Protein AF-A0AAF3FQQ0-F1 (afdb_monomer)

Mean predicted aligned error: 10.73 Å

Nearest PDB structures (foldseek):
  6tq9-assembly1_A  TM=5.734E-01  e=5.816E-03  Homo sapiens
  7p00-assembly1_R  TM=4.930E-01  e=6.969E-03  Homo sapiens
  7xtq-assembly1_R  TM=4.704E-01  e=2.962E-02  Homo sapiens
  7e32-assembly1_R  TM=4.777E-01  e=4.450E-02  Escherichia coli
  8yic-assembly1_R  TM=4.919E-01  e=6.994E-02  Tequatrovirus T4

InterPro domains:
  IPR019408 7TM GPCR, serpentine receptor class ab (Srab) [PF10292] (37-281)
  IPR051080 Nematode receptor-like serpentine class alpha [PTHR31357] (36-290)

Foldseek 3Di:
DDDDPPPDDPDPDDPDVVLVVVLVVVVVVLVVVLLVQLLVLLVLLVVLLVVLVVVVVVLVVCCVVVVPPNPPPADQPVVQVVSLLSVQLSLLLNLLSLLLLLVQLVCCLVVVDSHDPCSVVSVVVSNVRSVVLSCQLCVVVVPDDNDGDPSQDQDPVNLVSLLVSLVVSLVSLVCSLVSLVVLLVVLVVCQVVVVDPDPSSVVSSVLSNLVSVLCNVLSVLSSVLSVVLSVLSNVCSVCVVVDDPVVNVVSSVVVSCSSVSSVVSSVSSVVSVVVVVVVVVVVVVVVVVVVVPDDD

Solvent-accessible surface area (backbone atoms only — not comparable to full-atom values): 16641 Å² total; per-residue (Å²): 139,82,85,78,80,79,77,77,76,79,83,77,69,80,75,59,68,68,59,58,52,52,42,54,51,52,53,50,52,52,52,51,50,54,47,51,52,51,52,49,45,36,49,52,39,40,53,50,31,52,51,47,50,52,52,51,51,51,53,52,50,49,40,71,72,53,70,88,57,78,84,72,83,71,64,59,41,84,62,32,54,56,52,52,49,50,53,46,36,41,57,49,37,49,50,48,48,57,36,49,54,50,50,54,50,50,48,41,66,71,67,71,48,90,62,73,92,48,60,66,56,52,54,51,51,45,52,51,49,24,51,51,54,37,51,60,55,42,52,67,57,79,73,71,56,84,85,76,37,58,73,82,61,77,47,87,82,43,45,64,46,49,45,53,52,40,53,51,50,47,52,50,33,51,51,37,45,54,49,50,54,52,50,43,52,51,35,52,52,48,61,72,67,62,77,61,88,43,74,67,59,49,49,54,41,54,52,48,35,54,52,48,64,52,46,44,64,55,46,52,52,51,35,53,49,53,44,55,50,40,52,52,48,46,51,50,65,73,41,55,91,78,49,53,72,68,59,50,53,51,52,52,52,57,60,65,53,49,47,56,59,45,56,48,53,49,55,54,49,54,51,37,49,54,54,48,52,60,47,51,55,51,53,51,51,55,47,54,52,50,62,71,66,54,78,129

Radius of gyration: 24.81 Å; Cα contacts (8 Å, |Δi|>4): 181; chains: 1; bounding box: 77×42×74 Å

Sequence (296 aa):
MTNYTLLAFPNLLPPDPSLCVAAEQLNLWTLYLIQRLITFKILILFVYALNNFVTHGQLLLLRLLHGDQPCSLVLSAFYCLPLKIIWMCVSTGLSTTLFMILLERAFVILSQQPYPRGVWFLIFAEICAMVTLTCWALSTELVYDFQVLHCLEDTPTIIPMMNVLSSFLIVIDTTTLISAILLVFYCRWRVKKRVITSLHYSYSLRYSEMVLQAFLPIIIFHTCMIYVFNVLGIIQRSFISQIDYVTRKSLQGLFNVLPYYALVCPILYVWVLGKLRKRFERGKISRQVIFQLSPG

pLDDT: mean 74.15, std 15.07, range [32.19, 96.75]

Organism: NCBI:txid2138241

Secondary structure (DSSP, 8-state):
-------------PPPHHHHHHHHHHHHHHHHHHHHHHHHHHHHHHHHHHHHHHHHHHHHHHHHHSTT-TT--PPPHHHHHHHHHHHHHHHHHHHHHHHHHHHHHHHHHHH-SS--TTHHHHHHHHHHHHHHHHHHHHTTHHHH-SS---TTSPPTTTHHHHHHHHHHHHHHHHHHHHHHHHHHHHHHHHHHTT----HHHHHHHHHHHHHHHHHHHHHHHHHHHHHHHHHHHHHHHHTTTTS-HHHHHHHHHHHTSHHHHHHHHHHHHHHHHHHHHHHHHHHHHHHHHHHHSS--

Structure (mmCIF, N/CA/C/O backbone):
data_AF-A0AAF3FQQ0-F1
#
_entry.id   AF-A0AAF3FQQ0-F1
#
loop_
_atom_site.group_PDB
_atom_site.id
_atom_site.type_symbol
_atom_site.label_atom_id
_atom_site.label_alt_id
_atom_site.label_comp_id
_atom_site.label_asym_id
_atom_site.label_entity_id
_atom_site.label_seq_id
_atom_site.pdbx_PDB_ins_code
_atom_site.Cartn_x
_atom_site.Cartn_y
_atom_site.Cartn_z
_atom_site.occupancy
_atom_site.B_iso_or_equiv
_atom_site.auth_seq_id
_atom_site.auth_comp_id
_atom_site.auth_asym_id
_atom_site.auth_atom_id
_atom_site.pdbx_PDB_model_num
ATOM 1 N N . MET A 1 1 ? -41.358 27.505 25.514 1.00 35.69 1 MET A N 1
ATOM 2 C CA . MET A 1 1 ? -41.090 26.562 26.619 1.00 35.69 1 MET A CA 1
ATOM 3 C C . MET A 1 1 ? -41.640 25.209 26.207 1.00 35.69 1 MET A C 1
ATOM 5 O O . MET A 1 1 ? -42.838 24.994 26.289 1.00 35.69 1 MET A O 1
ATOM 9 N N . THR A 1 2 ? -40.797 24.352 25.637 1.00 33.72 2 THR A N 1
ATOM 10 C CA . THR A 1 2 ? -41.168 23.002 25.195 1.00 33.72 2 THR A CA 1
ATOM 11 C C . THR A 1 2 ? -40.609 22.000 26.198 1.00 33.72 2 THR A C 1
ATOM 13 O O . THR A 1 2 ? -39.397 21.892 26.375 1.00 33.72 2 THR A O 1
ATOM 16 N N . ASN A 1 3 ? -41.518 21.318 26.894 1.00 32.75 3 ASN A N 1
ATOM 17 C CA . ASN A 1 3 ? -41.217 20.264 27.853 1.00 32.75 3 ASN A CA 1
ATOM 18 C C . ASN A 1 3 ? -40.641 19.053 27.112 1.00 32.75 3 ASN A C 1
ATOM 20 O O . ASN A 1 3 ? -41.346 18.399 26.348 1.00 32.75 3 ASN A O 1
ATOM 24 N N . TYR A 1 4 ? -39.367 18.744 27.349 1.00 33.75 4 TYR A N 1
ATOM 25 C CA . TYR A 1 4 ? -38.795 17.457 26.973 1.00 33.75 4 TYR A CA 1
ATOM 26 C C . TYR A 1 4 ? -39.156 16.447 28.059 1.00 33.75 4 TYR A C 1
ATOM 28 O O . TYR A 1 4 ? -38.556 16.417 29.131 1.00 33.75 4 TYR A O 1
ATOM 36 N N . THR A 1 5 ? -40.161 15.627 27.774 1.00 37.50 5 THR A N 1
ATOM 37 C CA . THR A 1 5 ? -40.435 14.383 28.489 1.00 37.50 5 THR A CA 1
ATOM 38 C C . THR A 1 5 ? -39.196 13.490 28.435 1.00 37.50 5 THR A C 1
ATOM 40 O O . THR A 1 5 ? -38.863 12.921 27.395 1.00 37.50 5 THR A O 1
ATOM 43 N N . LEU A 1 6 ? -38.508 13.394 29.574 1.00 35.44 6 LEU A N 1
ATOM 44 C CA . LEU A 1 6 ? -37.553 12.342 29.906 1.00 35.44 6 LEU A CA 1
ATOM 45 C C . LEU A 1 6 ? -38.279 10.995 29.809 1.00 35.44 6 LEU A C 1
ATOM 47 O O . LEU A 1 6 ? -38.955 10.569 30.741 1.00 35.44 6 LEU A O 1
ATOM 51 N N . LEU A 1 7 ? -38.161 10.337 28.656 1.00 37.94 7 LEU A N 1
ATOM 52 C CA . LEU A 1 7 ? -38.462 8.917 28.527 1.00 37.94 7 LEU A CA 1
ATOM 53 C C . LEU A 1 7 ? -37.476 8.161 29.421 1.00 37.94 7 LEU A C 1
ATOM 55 O O . LEU A 1 7 ? -36.292 8.036 29.104 1.00 37.94 7 LEU A O 1
ATOM 59 N N . ALA A 1 8 ? -37.978 7.712 30.568 1.00 38.47 8 ALA A N 1
ATOM 60 C CA . ALA A 1 8 ? -37.308 6.764 31.436 1.00 38.47 8 ALA A CA 1
ATOM 61 C C . ALA A 1 8 ? -37.024 5.490 30.628 1.00 38.47 8 ALA A C 1
ATOM 63 O O . ALA A 1 8 ? -37.943 4.794 30.197 1.00 38.47 8 ALA A O 1
ATOM 64 N N . PHE A 1 9 ? -35.744 5.217 30.378 1.00 37.66 9 PHE A N 1
ATOM 65 C CA . PHE A 1 9 ? -35.318 3.955 29.788 1.00 37.66 9 PHE A CA 1
ATOM 66 C C . PHE A 1 9 ? -35.596 2.827 30.793 1.00 37.66 9 PHE A C 1
ATOM 68 O O . PHE A 1 9 ? -35.130 2.916 31.932 1.00 37.66 9 PHE A O 1
ATOM 75 N N . PRO A 1 10 ? -36.330 1.771 30.409 1.00 38.19 10 PRO A N 1
ATOM 76 C CA . PRO A 1 10 ? -36.547 0.631 31.281 1.00 38.19 10 PRO A CA 1
ATOM 77 C C . PRO A 1 10 ? -35.231 -0.142 31.414 1.00 38.19 10 PRO A C 1
ATOM 79 O O . PRO A 1 10 ? -34.646 -0.543 30.412 1.00 38.19 10 PRO A O 1
ATOM 82 N N . ASN A 1 11 ? -34.769 -0.314 32.654 1.00 37.47 11 ASN A N 1
ATOM 83 C CA . ASN A 1 11 ? -33.885 -1.386 33.124 1.00 37.47 11 ASN A CA 1
ATOM 84 C C . ASN A 1 11 ? -32.887 -1.946 32.091 1.00 37.47 11 ASN A C 1
ATOM 86 O O . ASN A 1 11 ? -32.952 -3.114 31.710 1.00 37.47 11 ASN A O 1
ATOM 90 N N . LEU A 1 12 ? -31.911 -1.133 31.680 1.00 42.53 12 LEU A N 1
ATOM 91 C CA . LEU A 1 12 ? -30.653 -1.668 31.165 1.00 42.53 12 LEU A CA 1
ATOM 92 C C . LEU A 1 12 ? -29.871 -2.178 32.375 1.00 42.53 12 LEU A C 1
ATOM 94 O O . LEU A 1 12 ? -29.278 -1.386 33.108 1.00 42.53 12 LEU A O 1
ATOM 98 N N . LEU A 1 13 ? -29.915 -3.497 32.597 1.00 44.75 13 LEU A N 1
ATOM 99 C CA . LEU A 1 13 ? -28.971 -4.185 33.478 1.00 44.75 13 LEU A CA 1
ATOM 100 C C . LEU A 1 13 ? -27.560 -3.630 33.222 1.00 44.75 13 LEU A C 1
ATOM 102 O O . LEU A 1 13 ? -27.198 -3.433 32.053 1.00 44.75 13 LEU A O 1
ATOM 106 N N . PRO A 1 14 ? -26.769 -3.351 34.275 1.00 47.34 14 PRO A N 1
ATOM 107 C CA . PRO A 1 14 ? -25.397 -2.914 34.089 1.00 47.34 14 PRO A CA 1
ATOM 108 C C . PRO A 1 14 ? -24.696 -3.946 33.195 1.00 47.34 14 PRO A C 1
ATOM 110 O O . PRO A 1 14 ? -24.802 -5.144 33.461 1.00 47.34 14 PRO A O 1
ATOM 113 N N . PRO A 1 15 ? -24.056 -3.515 32.093 1.00 53.62 15 PRO A N 1
ATOM 114 C CA . PRO A 1 15 ? -23.413 -4.440 31.177 1.00 53.62 15 PRO A CA 1
ATOM 115 C C . PRO A 1 15 ? -22.385 -5.256 31.952 1.00 53.62 15 PRO A C 1
ATOM 117 O O . PRO A 1 15 ? -21.563 -4.686 32.673 1.00 53.62 15 PRO A O 1
ATOM 120 N N . ASP A 1 16 ? -22.456 -6.577 31.793 1.00 50.81 16 ASP A N 1
ATOM 121 C CA . ASP A 1 16 ? -21.573 -7.517 32.467 1.00 50.81 16 ASP A CA 1
ATOM 122 C C . ASP A 1 16 ? -20.110 -7.077 32.264 1.00 50.81 16 ASP A C 1
ATOM 124 O O . ASP A 1 16 ? -19.646 -6.969 31.117 1.00 50.81 16 ASP A O 1
ATOM 128 N N . PRO A 1 17 ? -19.359 -6.777 33.338 1.00 59.66 17 PRO A N 1
ATOM 129 C CA . PRO A 1 17 ? -18.000 -6.253 33.222 1.00 59.66 17 PRO A CA 1
ATOM 130 C C . PRO A 1 17 ? -17.069 -7.237 32.495 1.00 59.66 17 PRO A C 1
ATOM 132 O O . PRO A 1 17 ? -16.123 -6.817 31.826 1.00 59.66 17 PRO A O 1
ATOM 135 N N . SER A 1 18 ? -17.384 -8.534 32.544 1.00 60.00 18 SER A N 1
ATOM 136 C CA . SER A 1 18 ? -16.699 -9.608 31.820 1.00 60.00 18 SER A CA 1
ATOM 137 C C . SER A 1 18 ? -16.770 -9.451 30.293 1.00 60.00 18 SER A C 1
ATOM 139 O O . SER A 1 18 ? -15.754 -9.628 29.617 1.00 60.00 18 SER A O 1
ATOM 141 N N . LEU A 1 19 ? -17.918 -9.042 29.737 1.00 58.75 19 LEU A N 1
ATOM 142 C CA . LEU A 1 19 ? -18.081 -8.816 28.294 1.00 58.75 19 LEU A CA 1
ATOM 143 C C . LEU A 1 19 ? -17.261 -7.616 27.810 1.00 58.75 19 LEU A C 1
ATOM 145 O O . LEU A 1 19 ? -16.700 -7.640 26.714 1.00 58.75 19 LEU A O 1
ATOM 149 N N . CYS A 1 20 ? -17.167 -6.573 28.636 1.00 58.19 20 CYS A N 1
ATOM 150 C CA . CYS A 1 20 ? -16.408 -5.367 28.315 1.00 58.19 20 CYS A CA 1
ATOM 151 C C . CYS A 1 20 ? -14.895 -5.656 28.268 1.00 58.19 20 CYS A C 1
ATOM 153 O O . CYS A 1 20 ? -14.200 -5.195 27.362 1.00 58.19 20 CYS A O 1
ATOM 155 N N . VAL A 1 21 ? -14.401 -6.484 29.196 1.00 64.88 21 VAL A N 1
ATOM 156 C CA . VAL A 1 21 ? -13.000 -6.937 29.235 1.00 64.88 21 VAL A CA 1
ATOM 157 C C . VAL A 1 21 ? -12.674 -7.867 28.062 1.00 64.88 21 VAL A C 1
ATOM 159 O O . VAL A 1 21 ? -11.617 -7.718 27.446 1.00 64.88 21 VAL A O 1
ATOM 162 N N . ALA A 1 22 ? -13.577 -8.788 27.709 1.00 62.34 22 ALA A N 1
ATOM 163 C CA . ALA A 1 22 ? -13.391 -9.692 26.573 1.00 62.34 22 ALA A CA 1
ATOM 164 C C . ALA A 1 22 ? -13.343 -8.937 25.232 1.00 62.34 22 ALA A C 1
ATOM 166 O O . ALA A 1 22 ? -12.466 -9.199 24.405 1.00 62.34 22 ALA A O 1
ATOM 167 N N . ALA A 1 23 ? -14.232 -7.955 25.041 1.00 61.88 23 ALA A N 1
ATOM 168 C CA . ALA A 1 23 ? -14.191 -7.071 23.880 1.00 61.88 23 ALA A CA 1
ATOM 169 C C . ALA A 1 23 ? -12.867 -6.293 23.841 1.00 61.88 23 ALA A C 1
ATOM 171 O O . ALA A 1 23 ? -12.157 -6.328 22.845 1.00 61.88 23 ALA A O 1
ATOM 172 N N . GLU A 1 24 ? -12.455 -5.671 24.949 1.00 65.44 24 GLU A N 1
ATOM 173 C CA . GLU A 1 24 ? -11.198 -4.917 25.013 1.00 65.44 24 GLU A CA 1
ATOM 174 C C . GLU A 1 24 ? -9.954 -5.771 24.704 1.00 65.44 24 GLU A C 1
ATOM 176 O O . GLU A 1 24 ? -9.050 -5.307 24.002 1.00 65.44 24 GLU A O 1
ATOM 181 N N . GLN A 1 25 ? -9.917 -7.028 25.158 1.00 67.69 25 GLN A N 1
ATOM 182 C CA . GLN A 1 25 ? -8.851 -7.963 24.797 1.00 67.69 25 GLN A CA 1
ATOM 183 C C . GLN A 1 25 ? -8.839 -8.269 23.296 1.00 67.69 25 GLN A C 1
ATOM 185 O O . GLN A 1 25 ? -7.774 -8.218 22.678 1.00 67.69 25 GLN A O 1
ATOM 190 N N . LEU A 1 26 ? -9.996 -8.535 22.684 1.00 66.31 26 LEU A N 1
ATOM 191 C CA . LEU A 1 26 ? -10.094 -8.833 21.252 1.00 66.31 26 LEU A CA 1
ATOM 192 C C . LEU A 1 26 ? -9.649 -7.644 20.374 1.00 66.31 26 LEU A C 1
ATOM 194 O O . LEU A 1 26 ? -8.971 -7.844 19.360 1.00 66.31 26 LEU A O 1
ATOM 198 N N . ASN A 1 27 ? -9.946 -6.407 20.797 1.00 66.50 27 ASN A N 1
ATOM 199 C CA . ASN A 1 27 ? -9.466 -5.178 20.147 1.00 66.50 27 ASN A CA 1
ATOM 200 C C . ASN A 1 27 ? -7.943 -5.134 20.123 1.00 66.50 27 ASN A C 1
ATOM 202 O O . ASN A 1 27 ? -7.330 -4.788 19.111 1.00 66.50 27 ASN A O 1
ATOM 206 N N . LEU A 1 28 ? -7.334 -5.476 21.261 1.00 70.44 28 LEU A N 1
ATOM 207 C CA . LEU A 1 28 ? -5.889 -5.473 21.416 1.00 70.44 28 LEU A CA 1
ATOM 208 C C . LEU A 1 28 ? -5.241 -6.513 20.504 1.00 70.44 28 LEU A C 1
ATOM 210 O O . LEU A 1 28 ? -4.262 -6.194 19.837 1.00 70.44 28 LEU A O 1
ATOM 214 N N . TRP A 1 29 ? -5.804 -7.722 20.441 1.00 73.56 29 TRP A N 1
ATOM 215 C CA . TRP A 1 29 ? -5.313 -8.795 19.575 1.00 73.56 29 TRP A CA 1
ATOM 216 C C . TRP A 1 29 ? -5.400 -8.436 18.094 1.00 73.56 29 TRP A C 1
ATOM 218 O O . TRP A 1 29 ? -4.434 -8.634 17.359 1.00 73.56 29 TRP A O 1
ATOM 228 N N . THR A 1 30 ? -6.521 -7.857 17.664 1.00 71.94 30 THR A N 1
ATOM 229 C CA . THR A 1 30 ? -6.714 -7.437 16.270 1.00 71.94 30 THR A CA 1
ATOM 230 C C . THR A 1 30 ? -5.722 -6.343 15.888 1.00 71.94 30 THR A C 1
ATOM 232 O O . THR A 1 30 ? -5.015 -6.462 14.888 1.00 71.94 30 THR A O 1
ATOM 235 N N . LEU A 1 31 ? -5.592 -5.311 16.728 1.00 71.62 31 LEU A N 1
ATOM 236 C CA . LEU A 1 31 ? -4.622 -4.239 16.515 1.00 71.62 31 LEU A CA 1
ATOM 237 C C . LEU A 1 31 ? -3.186 -4.776 16.509 1.00 71.62 31 LEU A C 1
ATOM 239 O O . LEU A 1 31 ? -2.384 -4.362 15.679 1.00 71.62 31 LEU A O 1
ATOM 243 N N . TYR A 1 32 ? -2.872 -5.714 17.403 1.00 77.62 32 TYR A N 1
ATOM 244 C CA . TYR A 1 32 ? -1.561 -6.348 17.486 1.00 77.62 32 TYR A CA 1
ATOM 245 C C . TYR A 1 32 ? -1.221 -7.145 16.225 1.00 77.62 32 TYR A C 1
ATOM 247 O O . TYR A 1 32 ? -0.097 -7.074 15.726 1.00 77.62 32 TYR A O 1
ATOM 255 N N . LEU A 1 33 ? -2.189 -7.884 15.687 1.00 78.62 33 LEU A N 1
ATOM 256 C CA . LEU A 1 33 ? -2.001 -8.668 14.476 1.00 78.62 33 LEU A CA 1
ATOM 257 C C . LEU A 1 33 ? -1.826 -7.767 13.248 1.00 78.62 33 LEU A C 1
ATOM 259 O O . LEU A 1 33 ? -0.863 -7.934 12.503 1.00 78.62 33 LEU A O 1
ATOM 263 N N . ILE A 1 34 ? -2.690 -6.761 13.091 1.00 75.62 34 ILE A N 1
ATOM 264 C CA . ILE A 1 34 ? -2.573 -5.732 12.046 1.00 75.62 34 ILE A CA 1
ATOM 265 C C . ILE A 1 34 ? -1.219 -5.022 12.148 1.00 75.62 34 ILE A C 1
ATOM 267 O O . ILE A 1 34 ? -0.533 -4.822 11.147 1.00 75.62 34 ILE A O 1
ATOM 271 N N . GLN A 1 35 ? -0.791 -4.695 13.368 1.00 75.56 35 GLN A N 1
ATOM 272 C CA . GLN A 1 35 ? 0.517 -4.112 13.632 1.00 75.56 35 GLN A CA 1
ATOM 273 C C . GLN A 1 35 ? 1.650 -5.028 13.183 1.00 75.56 35 GLN A C 1
ATOM 275 O O . GLN A 1 35 ? 2.589 -4.552 12.546 1.00 75.56 35 GLN A O 1
ATOM 280 N N . ARG A 1 36 ? 1.595 -6.323 13.503 1.00 81.25 36 ARG A N 1
ATOM 281 C CA . ARG A 1 36 ? 2.607 -7.285 13.054 1.00 81.25 36 ARG A CA 1
ATOM 282 C C . ARG A 1 36 ? 2.634 -7.395 11.533 1.00 81.25 36 ARG A C 1
ATOM 284 O O . ARG A 1 36 ? 3.723 -7.377 10.973 1.00 81.25 36 ARG A O 1
ATOM 291 N N . LEU A 1 37 ? 1.474 -7.443 10.878 1.00 78.88 37 LEU A N 1
ATOM 292 C CA . LEU A 1 37 ? 1.370 -7.506 9.418 1.00 78.88 37 LEU A CA 1
ATOM 293 C C . LEU A 1 37 ? 1.978 -6.272 8.749 1.00 78.88 37 LEU A C 1
ATOM 295 O O . LEU A 1 37 ? 2.818 -6.412 7.862 1.00 78.88 37 LEU A O 1
ATOM 299 N N . ILE A 1 38 ? 1.626 -5.068 9.206 1.00 74.44 38 ILE A N 1
ATOM 300 C CA . ILE A 1 38 ? 2.207 -3.839 8.657 1.00 74.44 38 ILE A CA 1
ATOM 301 C C . ILE A 1 38 ? 3.709 -3.785 8.934 1.00 74.44 38 ILE A C 1
ATOM 303 O O . ILE A 1 38 ? 4.484 -3.500 8.027 1.00 74.44 38 ILE A O 1
ATOM 307 N N . THR A 1 39 ? 4.136 -4.107 10.156 1.00 76.38 39 THR A N 1
ATOM 308 C CA . THR A 1 39 ? 5.560 -4.115 10.525 1.00 76.38 39 THR A CA 1
ATOM 309 C C . THR A 1 39 ? 6.350 -5.090 9.651 1.00 76.38 39 THR A C 1
ATOM 311 O O . THR A 1 39 ? 7.433 -4.751 9.184 1.00 76.38 39 THR A O 1
ATOM 314 N N . PHE A 1 40 ? 5.797 -6.275 9.385 1.00 82.06 40 PHE A N 1
ATOM 315 C CA . PHE A 1 40 ? 6.398 -7.282 8.517 1.00 82.06 40 PHE A CA 1
ATOM 316 C C . PHE A 1 40 ? 6.518 -6.795 7.069 1.00 82.06 40 PHE A C 1
ATOM 318 O O . PHE A 1 40 ? 7.601 -6.857 6.495 1.00 82.06 40 PHE A O 1
ATOM 325 N N . LYS A 1 41 ? 5.448 -6.230 6.496 1.00 80.31 41 LYS A N 1
ATOM 326 C CA . LYS A 1 41 ? 5.472 -5.657 5.138 1.00 80.31 41 LYS A CA 1
ATOM 327 C C . LYS A 1 41 ? 6.493 -4.541 5.009 1.00 80.31 41 LYS A C 1
ATOM 329 O O . LYS A 1 41 ? 7.259 -4.497 4.055 1.00 80.31 41 LYS A O 1
ATOM 334 N N . ILE A 1 42 ? 6.532 -3.667 6.002 1.00 74.19 42 ILE A N 1
ATOM 335 C CA . ILE A 1 42 ? 7.486 -2.574 6.061 1.00 74.19 42 ILE A CA 1
ATOM 336 C C . ILE A 1 42 ? 8.928 -3.090 6.197 1.00 74.19 42 ILE A C 1
ATOM 338 O O . ILE A 1 42 ? 9.827 -2.540 5.569 1.00 74.19 42 ILE A O 1
ATOM 342 N N . LEU A 1 43 ? 9.167 -4.147 6.977 1.00 81.19 43 LEU A N 1
ATOM 343 C CA . LEU A 1 43 ? 10.485 -4.775 7.070 1.00 81.19 43 LEU A CA 1
ATOM 344 C C . LEU A 1 43 ? 10.921 -5.343 5.714 1.00 81.19 43 LEU A C 1
ATOM 346 O O . LEU A 1 43 ? 12.057 -5.126 5.304 1.00 81.19 43 LEU A O 1
ATOM 350 N N . ILE A 1 44 ? 10.019 -6.016 4.992 1.00 82.44 44 ILE A N 1
ATOM 351 C CA . ILE A 1 44 ? 10.302 -6.497 3.633 1.00 82.44 44 ILE A CA 1
ATOM 352 C C . ILE A 1 44 ? 10.634 -5.317 2.715 1.00 82.44 44 ILE A C 1
ATOM 354 O O . ILE A 1 44 ? 11.601 -5.380 1.963 1.00 82.44 44 ILE A O 1
ATOM 358 N N . LEU A 1 45 ? 9.876 -4.224 2.811 1.00 76.69 45 LEU A N 1
ATOM 359 C CA . LEU A 1 45 ? 10.104 -3.004 2.040 1.00 76.69 45 LEU A CA 1
ATOM 360 C C . LEU A 1 45 ? 11.472 -2.378 2.333 1.00 76.69 45 LEU A C 1
ATOM 362 O O . LEU A 1 45 ? 12.164 -1.943 1.418 1.00 76.69 45 LEU A O 1
ATOM 366 N N . PHE A 1 46 ? 11.872 -2.369 3.606 1.00 78.69 46 PHE A N 1
ATOM 367 C CA . PHE A 1 46 ? 13.180 -1.905 4.055 1.00 78.69 46 PHE A CA 1
ATOM 368 C C . PHE A 1 46 ? 14.303 -2.764 3.469 1.00 78.69 46 PHE A C 1
ATOM 370 O O . PHE A 1 46 ? 15.249 -2.230 2.894 1.00 78.69 46 PHE A O 1
ATOM 377 N N . VAL A 1 47 ? 14.179 -4.093 3.562 1.00 82.81 47 VAL A N 1
ATOM 378 C CA . VAL A 1 47 ? 15.151 -5.035 2.987 1.00 82.81 47 VAL A CA 1
ATOM 379 C C . VAL A 1 47 ? 15.228 -4.869 1.471 1.00 82.81 47 VAL A C 1
ATOM 381 O O . VAL A 1 47 ? 16.323 -4.825 0.917 1.00 82.81 47 VAL A O 1
ATOM 384 N N . TYR A 1 48 ? 14.0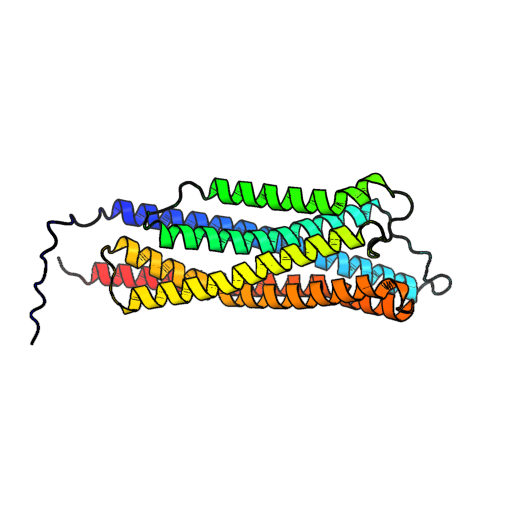86 -4.707 0.802 1.00 81.69 48 TYR A N 1
ATOM 385 C CA . TYR A 1 48 ? 14.019 -4.426 -0.629 1.00 81.69 48 TYR A CA 1
ATOM 386 C C . TYR A 1 48 ? 14.733 -3.116 -0.987 1.00 81.69 48 TYR A C 1
ATOM 388 O O . TYR A 1 48 ? 15.553 -3.095 -1.903 1.00 81.69 48 TYR A O 1
ATOM 396 N N . ALA A 1 49 ? 14.455 -2.027 -0.268 1.00 78.00 49 ALA A N 1
ATOM 397 C CA . ALA A 1 49 ? 15.074 -0.728 -0.512 1.00 78.00 49 ALA A CA 1
ATOM 398 C C . ALA A 1 49 ? 16.594 -0.777 -0.299 1.00 78.00 49 ALA A C 1
ATOM 400 O O . ALA A 1 49 ? 17.346 -0.251 -1.117 1.00 78.00 49 ALA A O 1
ATOM 401 N N . LEU A 1 50 ? 17.050 -1.465 0.752 1.00 79.81 50 LEU A N 1
ATOM 402 C CA . LEU A 1 50 ? 18.471 -1.663 1.032 1.00 79.81 50 LEU A CA 1
ATOM 403 C C . LEU A 1 50 ? 19.145 -2.516 -0.047 1.00 79.81 50 LEU A C 1
ATOM 405 O O . LEU A 1 50 ? 20.223 -2.159 -0.517 1.00 79.81 50 LEU A O 1
ATOM 409 N N . ASN A 1 51 ? 18.498 -3.595 -0.493 1.00 80.31 51 ASN A N 1
ATOM 410 C CA . ASN A 1 51 ? 19.028 -4.438 -1.563 1.00 80.31 51 ASN A CA 1
ATOM 411 C C . ASN A 1 51 ? 19.134 -3.668 -2.888 1.00 80.31 51 ASN A C 1
ATOM 413 O O . ASN A 1 51 ? 20.143 -3.771 -3.583 1.00 80.31 51 ASN A O 1
ATOM 417 N N . ASN A 1 52 ? 18.143 -2.828 -3.209 1.00 75.12 52 ASN A N 1
ATOM 418 C CA . ASN A 1 52 ? 18.227 -1.939 -4.367 1.00 75.12 52 ASN A CA 1
ATOM 419 C C . ASN A 1 52 ? 19.363 -0.933 -4.224 1.00 75.12 52 ASN A C 1
ATOM 421 O O . ASN A 1 52 ? 20.145 -0.789 -5.156 1.00 75.12 52 ASN A O 1
ATOM 425 N N . PHE A 1 53 ? 19.503 -0.278 -3.070 1.00 76.38 53 PHE A N 1
ATOM 426 C CA . PHE A 1 53 ? 20.598 0.663 -2.835 1.00 76.38 53 PHE A CA 1
ATOM 427 C C . PHE A 1 53 ? 21.963 0.009 -3.060 1.00 76.38 53 PHE A C 1
ATOM 429 O O . PHE A 1 53 ? 22.789 0.551 -3.791 1.00 76.38 53 PHE A O 1
ATOM 436 N N . VAL A 1 54 ? 22.184 -1.176 -2.484 1.00 79.94 54 VAL A N 1
ATOM 437 C CA . VAL A 1 54 ? 23.439 -1.923 -2.640 1.00 79.94 54 VAL A CA 1
ATOM 438 C C . VAL A 1 54 ? 23.659 -2.315 -4.098 1.00 79.94 54 VAL A C 1
ATOM 440 O O . VAL A 1 54 ? 24.720 -2.029 -4.647 1.00 79.94 54 VAL A O 1
ATOM 443 N N . THR A 1 55 ? 22.652 -2.900 -4.746 1.00 75.44 55 THR A N 1
ATOM 444 C CA . THR A 1 55 ? 22.746 -3.361 -6.140 1.00 75.44 55 THR A CA 1
ATOM 445 C C . THR A 1 55 ? 23.026 -2.196 -7.094 1.00 75.44 55 THR A C 1
ATOM 447 O O . THR A 1 55 ? 23.900 -2.283 -7.956 1.00 75.44 55 THR A O 1
ATOM 450 N N . HIS A 1 56 ? 22.340 -1.065 -6.915 1.00 70.81 56 HIS A N 1
ATOM 451 C CA . HIS A 1 56 ? 22.563 0.144 -7.704 1.00 70.81 56 HIS A CA 1
ATOM 452 C C . HIS A 1 56 ? 23.912 0.797 -7.413 1.00 70.81 56 HIS A C 1
ATOM 454 O O . HIS A 1 56 ? 24.584 1.236 -8.345 1.00 70.81 56 HIS A O 1
ATOM 460 N N . GLY A 1 57 ? 24.322 0.846 -6.145 1.00 73.88 57 GLY A N 1
ATOM 461 C CA . GLY A 1 57 ? 25.628 1.356 -5.742 1.00 73.88 57 GLY A CA 1
ATOM 462 C C . GLY A 1 57 ? 26.763 0.541 -6.358 1.00 73.88 57 GLY A C 1
ATOM 463 O O . GLY A 1 57 ? 27.699 1.116 -6.906 1.00 73.88 57 GLY A O 1
ATOM 464 N N . GLN A 1 58 ? 26.643 -0.789 -6.356 1.00 76.62 58 GLN A N 1
ATOM 465 C CA . GLN A 1 58 ? 27.594 -1.699 -6.997 1.00 76.62 58 GLN A CA 1
ATOM 466 C C . GLN A 1 58 ? 27.637 -1.508 -8.516 1.00 76.62 58 GLN A C 1
ATOM 468 O O . GLN A 1 58 ? 28.719 -1.398 -9.081 1.00 76.62 58 GLN A O 1
ATOM 473 N N . LEU A 1 59 ? 26.481 -1.403 -9.176 1.00 72.44 59 LEU A N 1
ATOM 474 C CA . LEU A 1 59 ? 26.388 -1.112 -10.612 1.00 72.44 59 LEU A CA 1
ATOM 475 C C . LEU A 1 59 ? 27.036 0.227 -10.983 1.00 72.44 59 LEU A C 1
ATOM 477 O O . LEU A 1 59 ? 27.751 0.313 -11.980 1.00 72.44 59 LEU A O 1
ATOM 481 N N . LEU A 1 60 ? 26.783 1.274 -10.195 1.00 73.56 60 LEU A N 1
ATOM 482 C CA . LEU A 1 60 ? 27.370 2.594 -10.410 1.00 73.56 60 LEU A CA 1
ATOM 483 C C . LEU A 1 60 ? 28.887 2.556 -10.202 1.00 73.56 60 LEU A C 1
ATOM 485 O O . LEU A 1 60 ? 29.626 3.089 -11.024 1.00 73.56 60 LEU A O 1
ATOM 489 N N . LEU A 1 61 ? 29.351 1.887 -9.144 1.00 74.62 61 LEU A N 1
ATOM 490 C CA . LEU A 1 61 ? 30.772 1.719 -8.854 1.00 74.62 61 LEU A CA 1
ATOM 491 C C . LEU A 1 61 ? 31.484 0.937 -9.966 1.00 74.62 61 LEU A C 1
ATOM 493 O O . LEU A 1 61 ? 32.534 1.362 -10.435 1.00 74.62 61 LEU A O 1
ATOM 497 N N . LEU A 1 62 ? 30.889 -0.159 -10.443 1.00 73.25 62 LEU A N 1
ATOM 498 C CA . LEU A 1 62 ? 31.408 -0.939 -11.567 1.00 73.25 62 LEU A CA 1
ATOM 499 C C . LEU A 1 62 ? 31.512 -0.100 -12.844 1.00 73.25 62 LEU A C 1
ATOM 501 O O . LEU A 1 62 ? 32.531 -0.170 -13.527 1.00 73.25 62 LEU A O 1
ATOM 505 N N . ARG A 1 63 ? 30.509 0.741 -13.134 1.00 70.38 63 ARG A N 1
ATOM 506 C CA . ARG A 1 63 ? 30.549 1.681 -14.267 1.00 70.38 63 ARG A CA 1
ATOM 507 C C . ARG A 1 63 ? 31.655 2.724 -14.138 1.00 70.38 63 ARG A C 1
ATOM 509 O O . ARG A 1 63 ? 32.274 3.057 -15.140 1.00 70.38 63 ARG A O 1
ATOM 516 N N . LEU A 1 64 ? 31.890 3.240 -12.932 1.00 74.31 64 LEU A N 1
ATOM 517 C CA . LEU A 1 64 ? 32.959 4.207 -12.674 1.00 74.31 64 LEU A CA 1
ATOM 518 C C . LEU A 1 64 ? 34.353 3.570 -12.789 1.00 74.31 64 LEU A C 1
ATOM 520 O O . LEU A 1 64 ? 35.294 4.252 -13.177 1.00 74.31 64 LEU A O 1
ATOM 524 N N . LEU A 1 65 ? 34.483 2.278 -12.468 1.00 79.06 65 LEU A N 1
ATOM 525 C CA . LEU A 1 65 ? 35.757 1.552 -12.490 1.00 79.06 65 LEU A CA 1
ATOM 526 C C . LEU A 1 65 ? 36.110 0.940 -13.859 1.00 79.06 65 LEU A C 1
ATOM 528 O O . LEU A 1 65 ? 37.288 0.856 -14.180 1.00 79.06 65 LEU A O 1
ATOM 532 N N . HIS A 1 66 ? 35.128 0.506 -14.659 1.00 71.75 66 HIS A N 1
ATOM 533 C CA . HIS A 1 66 ? 35.332 -0.207 -15.937 1.00 71.75 66 HIS A CA 1
ATOM 534 C C . HIS A 1 66 ? 34.814 0.598 -17.144 1.00 71.75 66 HIS A C 1
ATOM 536 O O . HIS A 1 66 ? 34.077 0.070 -17.974 1.00 71.75 66 HIS A O 1
ATOM 542 N N . GLY A 1 67 ? 35.167 1.886 -17.220 1.00 55.28 67 GLY A N 1
ATOM 543 C CA . GLY A 1 67 ? 34.574 2.925 -18.083 1.00 55.28 67 GLY A CA 1
ATOM 544 C C . GLY A 1 67 ? 34.445 2.680 -19.599 1.00 55.28 67 GLY A C 1
ATOM 545 O O . GLY A 1 67 ? 33.907 3.546 -20.284 1.00 55.28 67 GLY A O 1
ATOM 546 N N . ASP A 1 68 ? 34.851 1.528 -20.132 1.00 55.16 68 ASP A N 1
ATOM 547 C CA . ASP A 1 68 ? 34.890 1.269 -21.573 1.00 55.16 68 ASP A CA 1
ATOM 548 C C . ASP A 1 68 ? 33.561 0.760 -22.161 1.00 55.16 68 ASP A C 1
ATOM 550 O O . ASP A 1 68 ? 33.316 0.944 -23.352 1.00 55.16 68 ASP A O 1
ATOM 554 N N . GLN A 1 69 ? 32.654 0.172 -21.361 1.00 51.91 69 GLN A N 1
ATOM 555 C CA . GLN A 1 69 ? 31.314 -0.238 -21.831 1.00 51.91 69 GLN A CA 1
ATOM 556 C C . GLN A 1 69 ? 30.215 -0.072 -20.759 1.00 51.91 69 GLN A C 1
ATOM 558 O O . GLN A 1 69 ? 29.780 -1.041 -20.135 1.00 51.91 69 GLN A O 1
ATOM 563 N N . PRO A 1 70 ? 29.669 1.142 -20.563 1.00 51.34 70 PRO A N 1
ATOM 564 C CA . PRO A 1 70 ? 28.653 1.408 -19.535 1.00 51.34 70 PRO A CA 1
ATOM 565 C C . PRO A 1 70 ? 27.293 0.716 -19.776 1.00 51.34 70 PRO A C 1
ATOM 567 O O . PRO A 1 70 ? 26.441 0.710 -18.878 1.00 51.34 70 PRO A O 1
ATOM 570 N N . CYS A 1 71 ? 27.077 0.141 -20.967 1.00 53.97 71 CYS A N 1
ATOM 571 C CA . CYS A 1 71 ? 25.786 -0.387 -21.420 1.00 53.97 71 CYS A CA 1
ATOM 572 C C . CYS A 1 71 ? 25.643 -1.922 -21.382 1.00 53.97 71 CYS A C 1
ATOM 574 O O . CYS A 1 71 ? 24.538 -2.403 -21.608 1.00 53.97 71 CYS A O 1
ATOM 576 N N . SER A 1 72 ? 26.695 -2.696 -21.085 1.00 53.44 72 SER A N 1
ATOM 577 C CA . SER A 1 72 ? 26.654 -4.173 -21.154 1.00 53.44 72 SER A CA 1
ATOM 578 C C . SER A 1 72 ? 26.458 -4.883 -19.808 1.00 53.44 72 SER A C 1
ATOM 580 O O . SER A 1 72 ? 26.299 -6.102 -19.775 1.00 53.44 72 SER A O 1
ATOM 582 N N . LEU A 1 73 ? 26.414 -4.148 -18.690 1.00 56.41 73 LEU A N 1
ATOM 583 C CA . LEU A 1 73 ? 26.105 -4.711 -17.370 1.00 56.41 73 LEU A CA 1
ATOM 584 C C . LEU A 1 73 ? 24.605 -5.022 -17.258 1.00 56.41 73 LEU A C 1
ATOM 586 O O . LEU A 1 73 ? 23.808 -4.226 -16.758 1.00 56.41 73 LEU A O 1
ATOM 590 N N . VAL A 1 74 ? 24.235 -6.195 -17.765 1.00 61.16 74 VAL A N 1
ATOM 591 C CA . VAL A 1 74 ? 22.901 -6.785 -17.643 1.00 61.16 74 VAL A CA 1
ATOM 592 C C . VAL A 1 74 ? 22.855 -7.572 -16.335 1.00 61.16 74 VAL A C 1
ATOM 594 O O . VAL A 1 74 ? 23.636 -8.501 -16.134 1.00 61.16 74 VAL A O 1
ATOM 597 N N . LEU A 1 75 ? 21.956 -7.200 -15.419 1.00 66.25 75 LEU A N 1
ATOM 598 C CA . LEU A 1 75 ? 21.661 -8.067 -14.281 1.00 66.25 75 LEU A CA 1
ATOM 599 C C . LEU A 1 75 ? 20.898 -9.296 -14.774 1.00 66.25 75 LEU A C 1
ATOM 601 O O . LEU A 1 75 ? 20.009 -9.198 -15.616 1.00 66.25 75 LEU A O 1
ATOM 605 N N . SER A 1 76 ? 21.215 -10.447 -14.192 1.00 71.75 76 SER A N 1
ATOM 606 C CA . SER A 1 76 ? 20.482 -11.681 -14.456 1.00 71.75 76 SER A CA 1
ATOM 607 C C . SER A 1 76 ? 18.998 -11.531 -14.093 1.00 71.75 76 SER A C 1
ATOM 609 O O . SER A 1 76 ? 18.648 -11.045 -13.012 1.00 71.75 76 SER A O 1
ATOM 611 N N . ALA A 1 77 ? 18.125 -12.025 -14.977 1.00 70.38 77 ALA A N 1
ATOM 612 C CA . ALA A 1 77 ? 16.679 -12.067 -14.769 1.00 70.38 77 ALA A CA 1
ATOM 613 C C . ALA A 1 77 ? 16.293 -12.770 -13.451 1.00 70.38 77 ALA A C 1
ATOM 615 O O . ALA A 1 77 ? 15.322 -12.374 -12.804 1.00 70.38 77 ALA A O 1
ATOM 616 N N . PHE A 1 78 ? 17.100 -13.743 -13.001 1.00 73.75 78 PHE A N 1
ATOM 617 C CA . PHE A 1 78 ? 16.898 -14.458 -11.736 1.00 73.75 78 PHE A CA 1
ATOM 618 C C . PHE A 1 78 ? 16.978 -13.558 -10.501 1.00 73.75 78 PHE A C 1
ATOM 620 O O . PHE A 1 78 ? 16.333 -13.855 -9.502 1.00 73.75 78 PHE A O 1
ATOM 627 N N . TYR A 1 79 ? 17.736 -12.460 -10.550 1.00 75.81 79 TYR A N 1
ATOM 628 C CA . TYR A 1 79 ? 17.808 -11.508 -9.438 1.00 75.81 79 TYR A CA 1
ATOM 629 C C . TYR A 1 79 ? 16.700 -10.460 -9.504 1.00 75.81 79 TYR A C 1
ATOM 631 O O . TYR A 1 79 ? 16.185 -10.017 -8.478 1.00 75.81 79 TYR A O 1
ATOM 639 N N . CYS A 1 80 ? 16.301 -10.080 -10.711 1.00 75.56 80 CYS A N 1
ATOM 640 C CA . CYS A 1 80 ? 15.432 -8.932 -10.916 1.00 75.56 80 CYS A CA 1
ATOM 641 C C . CYS A 1 80 ? 13.951 -9.245 -10.816 1.00 75.56 80 CYS A C 1
ATOM 643 O O . CYS A 1 80 ? 13.201 -8.455 -10.243 1.00 75.56 80 CYS A O 1
ATOM 645 N N . LEU A 1 81 ? 13.535 -10.412 -11.304 1.00 78.62 81 LEU A N 1
ATOM 646 C CA . LEU A 1 81 ? 12.145 -10.835 -11.207 1.00 78.62 81 LEU A CA 1
ATOM 647 C C . LEU A 1 81 ? 11.681 -10.947 -9.736 1.00 78.62 81 LEU A C 1
ATOM 649 O O . LEU A 1 81 ? 10.653 -10.352 -9.407 1.00 78.62 81 LEU A O 1
ATOM 653 N N . PRO A 1 82 ? 12.428 -11.585 -8.807 1.00 82.38 82 PRO A N 1
ATOM 654 C CA . PRO A 1 82 ? 12.039 -11.624 -7.396 1.00 82.38 82 PRO A CA 1
ATOM 655 C C . PRO A 1 82 ? 11.986 -10.240 -6.749 1.00 82.38 82 PRO A C 1
ATOM 657 O O . PRO A 1 82 ? 11.060 -9.957 -5.994 1.00 82.38 82 PRO A O 1
ATOM 660 N N . LEU A 1 83 ? 12.943 -9.360 -7.059 1.00 79.31 83 LEU A N 1
ATOM 661 C CA . LEU A 1 83 ? 12.938 -7.980 -6.569 1.00 79.31 83 LEU A CA 1
ATOM 662 C C . LEU A 1 83 ? 11.664 -7.249 -7.010 1.00 79.31 83 LEU A C 1
ATOM 664 O O . LEU A 1 83 ? 10.966 -6.668 -6.179 1.00 79.31 83 LEU A O 1
ATOM 668 N N . LYS A 1 84 ? 11.313 -7.337 -8.293 1.00 78.81 84 LYS A N 1
ATOM 669 C CA . LYS A 1 84 ? 10.110 -6.710 -8.846 1.00 78.81 84 LYS A CA 1
ATOM 670 C C . LYS A 1 84 ? 8.826 -7.273 -8.229 1.00 78.81 84 LYS A C 1
ATOM 672 O O . LYS A 1 84 ? 7.951 -6.497 -7.848 1.00 78.81 84 LYS A O 1
ATOM 677 N N . ILE A 1 85 ? 8.749 -8.595 -8.043 1.00 84.31 85 ILE A N 1
ATOM 678 C CA . ILE A 1 85 ? 7.645 -9.258 -7.328 1.00 84.31 85 ILE A CA 1
ATOM 679 C C . ILE A 1 85 ? 7.527 -8.713 -5.905 1.00 84.31 85 ILE A C 1
ATOM 681 O O . ILE A 1 85 ? 6.437 -8.325 -5.492 1.00 84.31 85 ILE A O 1
ATOM 685 N N . ILE A 1 86 ? 8.635 -8.648 -5.160 1.00 84.56 86 ILE A N 1
ATOM 686 C CA . ILE A 1 86 ? 8.648 -8.148 -3.781 1.00 84.56 86 ILE A CA 1
ATOM 687 C C . ILE A 1 86 ? 8.145 -6.703 -3.737 1.00 84.56 86 ILE A C 1
ATOM 689 O O . ILE A 1 86 ? 7.268 -6.386 -2.936 1.00 84.56 86 ILE A O 1
ATOM 693 N N . TRP A 1 87 ? 8.640 -5.833 -4.617 1.00 80.00 87 TRP A N 1
ATOM 694 C CA . TRP A 1 87 ? 8.200 -4.439 -4.682 1.00 80.00 87 TRP A CA 1
ATOM 695 C C . TRP A 1 87 ? 6.703 -4.299 -4.937 1.00 80.00 87 TRP A C 1
ATOM 697 O O . TRP A 1 87 ? 6.005 -3.575 -4.222 1.00 80.00 87 TRP A O 1
ATOM 707 N N . MET A 1 88 ? 6.19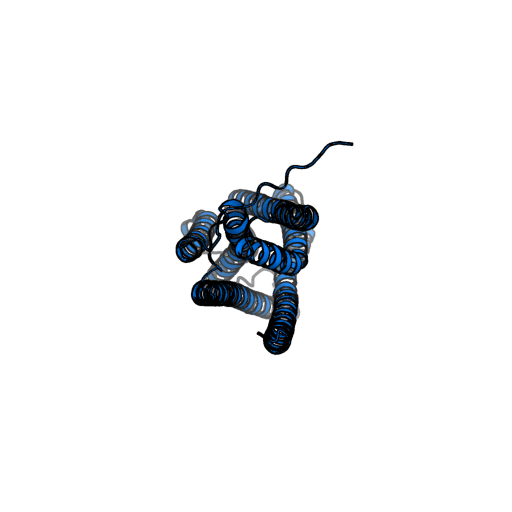6 -4.998 -5.952 1.00 83.50 88 MET A N 1
ATOM 708 C CA . MET A 1 88 ? 4.781 -4.956 -6.307 1.00 83.50 88 MET A CA 1
ATOM 709 C C . MET A 1 88 ? 3.912 -5.512 -5.190 1.00 83.50 88 MET A C 1
ATOM 711 O O . MET A 1 88 ? 2.943 -4.873 -4.789 1.00 83.50 88 MET A O 1
ATOM 715 N N . CYS A 1 89 ? 4.296 -6.660 -4.639 1.00 85.25 89 CYS A N 1
ATOM 716 C CA . CYS A 1 89 ? 3.580 -7.317 -3.559 1.00 85.25 89 CYS A CA 1
ATOM 717 C C . CYS A 1 89 ? 3.495 -6.415 -2.324 1.00 85.25 89 CYS A C 1
ATOM 719 O O . CYS A 1 89 ? 2.442 -6.301 -1.703 1.00 85.25 89 CYS A O 1
ATOM 721 N N . VAL A 1 90 ? 4.584 -5.733 -1.969 1.00 82.06 90 VAL A N 1
ATOM 722 C CA . VAL A 1 90 ? 4.603 -4.891 -0.772 1.00 82.06 90 VAL A CA 1
ATOM 723 C C . VAL A 1 90 ? 3.908 -3.549 -1.000 1.00 82.06 90 VAL A C 1
ATOM 725 O O . VAL A 1 90 ? 3.182 -3.101 -0.114 1.00 82.06 90 VAL A O 1
ATOM 728 N N . SER A 1 91 ? 4.079 -2.912 -2.163 1.00 79.25 91 SER A N 1
ATOM 729 C CA . SER A 1 91 ? 3.407 -1.640 -2.478 1.00 79.25 91 SER A CA 1
ATOM 730 C C . SER A 1 91 ? 1.889 -1.809 -2.568 1.00 79.25 91 SER A C 1
ATOM 732 O O . SER A 1 91 ? 1.157 -1.101 -1.876 1.00 79.25 91 SER A O 1
ATOM 734 N N . THR A 1 92 ? 1.418 -2.806 -3.324 1.00 86.38 92 THR A N 1
ATOM 735 C CA . THR A 1 92 ? -0.008 -3.163 -3.389 1.00 86.38 92 THR A CA 1
ATOM 736 C C . THR A 1 92 ? -0.522 -3.594 -2.019 1.00 86.38 92 THR A C 1
ATOM 738 O O . THR A 1 92 ? -1.560 -3.112 -1.568 1.00 86.38 92 THR A O 1
ATOM 741 N N . GLY A 1 93 ? 0.248 -4.428 -1.316 1.00 86.06 93 GLY A N 1
ATOM 742 C CA . GLY A 1 93 ? -0.075 -4.913 0.016 1.00 86.06 93 GLY A CA 1
ATOM 743 C C . GLY A 1 93 ? -0.206 -3.801 1.053 1.00 86.06 93 GLY A C 1
ATOM 744 O O . GLY A 1 93 ? -0.997 -3.944 1.982 1.00 86.06 93 GLY A O 1
ATOM 745 N N . LEU A 1 94 ? 0.544 -2.702 0.943 1.00 83.38 94 LEU A N 1
ATOM 746 C CA . LEU A 1 94 ? 0.445 -1.578 1.874 1.00 83.38 94 LEU A CA 1
ATOM 747 C C . LEU A 1 94 ? -0.857 -0.794 1.663 1.00 83.38 94 LEU A C 1
ATOM 749 O O . LEU A 1 94 ? -1.593 -0.595 2.632 1.00 83.38 94 LEU A O 1
ATOM 753 N N . SER A 1 95 ? -1.176 -0.427 0.416 1.00 88.44 95 SER A N 1
ATOM 754 C CA . SER A 1 95 ? -2.428 0.266 0.073 1.00 88.44 95 SER A CA 1
ATOM 755 C C . SER A 1 95 ? -3.656 -0.569 0.460 1.00 88.44 95 SER A C 1
ATOM 757 O O . SER A 1 95 ? -4.574 -0.065 1.111 1.00 88.44 95 SER A O 1
ATOM 759 N N . THR A 1 96 ? -3.655 -1.878 0.172 1.00 89.50 96 THR A N 1
ATOM 760 C CA . THR A 1 96 ? -4.767 -2.764 0.562 1.00 89.50 96 THR A CA 1
ATOM 761 C C . THR A 1 96 ? -4.887 -2.924 2.077 1.00 89.50 96 THR A C 1
ATOM 763 O O . THR A 1 96 ? -6.004 -2.949 2.589 1.00 89.50 96 THR A O 1
ATOM 766 N N . THR A 1 97 ? -3.779 -2.963 2.828 1.00 87.12 97 THR A N 1
ATOM 767 C CA . THR A 1 97 ? -3.843 -3.049 4.301 1.00 87.12 97 THR A CA 1
ATOM 768 C C . THR A 1 97 ? -4.476 -1.803 4.907 1.00 87.12 97 THR A C 1
ATOM 770 O O . THR A 1 97 ? -5.327 -1.913 5.790 1.00 87.12 97 THR A O 1
ATOM 773 N N . LEU A 1 98 ? -4.077 -0.611 4.447 1.00 87.62 98 LEU A N 1
ATOM 774 C CA . LEU A 1 98 ? -4.639 0.649 4.942 1.00 87.62 98 LEU A CA 1
ATOM 775 C C . LEU A 1 98 ? -6.143 0.731 4.658 1.00 87.62 98 LEU A C 1
ATOM 777 O O . LEU A 1 98 ? -6.918 1.099 5.544 1.00 87.62 98 LEU A O 1
ATOM 781 N N . PHE A 1 99 ? -6.557 0.308 3.463 1.00 90.88 99 PHE A N 1
ATOM 782 C CA . PHE A 1 99 ? -7.965 0.211 3.098 1.00 90.88 99 PHE A CA 1
ATOM 783 C C . PHE A 1 99 ? -8.733 -0.784 3.983 1.00 90.88 99 PHE A C 1
ATOM 785 O O . PHE A 1 99 ? -9.808 -0.466 4.492 1.00 90.88 99 PHE A O 1
ATOM 792 N N . MET A 1 100 ? -8.169 -1.964 4.252 1.00 88.19 100 MET A N 1
ATOM 793 C CA . MET A 1 100 ? -8.810 -2.981 5.095 1.00 88.19 100 MET A CA 1
ATOM 794 C C . MET A 1 100 ? -8.948 -2.548 6.557 1.00 88.19 100 MET A C 1
ATOM 796 O O . MET A 1 100 ? -9.992 -2.791 7.163 1.00 88.19 100 MET A O 1
ATOM 800 N N . ILE A 1 101 ? -7.955 -1.847 7.118 1.00 85.69 101 ILE A N 1
ATOM 801 C CA . ILE A 1 101 ? -8.066 -1.233 8.455 1.00 85.69 101 ILE A CA 1
ATOM 802 C C . ILE A 1 101 ? -9.243 -0.266 8.492 1.00 85.69 101 ILE A C 1
ATOM 804 O O . ILE A 1 101 ? -10.002 -0.225 9.462 1.00 85.69 101 ILE A O 1
ATOM 808 N N . LEU A 1 102 ? -9.405 0.530 7.439 1.00 91.00 102 LEU A N 1
ATOM 809 C CA . LEU A 1 102 ? -10.498 1.480 7.365 1.00 91.00 102 LEU A CA 1
ATOM 810 C C . LEU A 1 102 ? -11.857 0.783 7.266 1.00 91.00 102 LEU A C 1
ATOM 812 O O . LEU A 1 102 ? -12.781 1.181 7.974 1.00 91.00 102 LEU A O 1
ATOM 816 N N . LEU A 1 103 ? -11.967 -0.269 6.450 1.00 90.06 103 LEU A N 1
ATOM 817 C CA . LEU A 1 103 ? -13.177 -1.085 6.351 1.00 90.06 103 LEU A CA 1
ATOM 818 C C . LEU A 1 103 ? -13.535 -1.749 7.684 1.00 90.06 103 LEU A C 1
ATOM 820 O O . LEU A 1 103 ? -14.696 -1.698 8.088 1.00 90.06 103 LEU A O 1
ATOM 824 N N . GLU A 1 104 ? -12.554 -2.307 8.401 1.00 87.44 104 GLU A N 1
ATOM 825 C CA . GLU A 1 104 ? -12.751 -2.872 9.742 1.00 87.44 104 GLU A CA 1
ATOM 826 C C . GLU A 1 104 ? -13.368 -1.820 10.677 1.00 87.44 104 GLU A C 1
ATOM 828 O O . GLU A 1 104 ? -14.390 -2.066 11.324 1.00 87.44 104 GLU A O 1
ATOM 833 N N . ARG A 1 105 ? -12.789 -0.612 10.718 1.00 87.38 105 ARG A N 1
ATOM 834 C CA . ARG A 1 105 ? -13.273 0.474 11.584 1.00 87.38 105 ARG A CA 1
ATOM 835 C C . ARG A 1 105 ? -14.643 0.986 11.155 1.00 87.38 105 ARG A C 1
ATOM 837 O O . ARG A 1 105 ? -15.491 1.213 12.017 1.00 87.38 105 ARG A O 1
ATOM 844 N N . ALA A 1 106 ? -14.888 1.131 9.856 1.00 89.75 106 ALA A N 1
ATOM 845 C CA . ALA A 1 106 ? -16.190 1.524 9.326 1.00 89.75 106 ALA A CA 1
ATOM 846 C C . ALA A 1 106 ? -17.267 0.511 9.712 1.00 89.75 106 ALA A C 1
ATOM 848 O O . ALA A 1 106 ? -18.317 0.901 10.223 1.00 89.75 106 ALA A O 1
ATOM 849 N N . PHE A 1 107 ? -16.980 -0.783 9.571 1.00 88.06 107 PHE A N 1
ATOM 850 C CA . PHE A 1 107 ? -17.903 -1.838 9.962 1.00 88.06 107 PHE A CA 1
ATOM 851 C C . PHE A 1 107 ? -18.209 -1.801 11.462 1.00 88.06 107 PHE A C 1
ATOM 853 O O . PHE A 1 107 ? -19.376 -1.840 11.846 1.00 88.06 107 PHE A O 1
ATOM 860 N N . VAL A 1 108 ? -17.192 -1.666 12.319 1.00 83.44 108 VAL A N 1
ATOM 861 C CA . VAL A 1 108 ? -17.377 -1.566 13.779 1.00 83.44 108 VAL A CA 1
ATOM 862 C C . VAL A 1 108 ? -18.257 -0.364 14.155 1.00 83.44 108 VAL A C 1
ATOM 864 O O . VAL A 1 108 ? -19.140 -0.479 15.005 1.00 83.44 108 VAL A O 1
ATOM 867 N N . ILE A 1 109 ? -18.062 0.785 13.506 1.00 86.25 109 ILE A N 1
ATOM 868 C CA . ILE A 1 109 ? -18.824 2.010 13.786 1.00 86.25 109 ILE A CA 1
ATOM 869 C C . ILE A 1 109 ? -20.281 1.908 13.302 1.00 86.25 109 ILE A C 1
ATOM 871 O O . ILE A 1 109 ? -21.192 2.369 14.001 1.00 86.25 109 ILE A O 1
ATOM 875 N N . LEU A 1 110 ? -20.497 1.343 12.109 1.00 85.81 110 LEU A N 1
ATOM 876 C CA . LEU A 1 110 ? -21.804 1.286 11.445 1.00 85.81 110 LEU A CA 1
ATOM 877 C C . LEU A 1 110 ? -22.685 0.149 11.963 1.00 85.81 110 LEU A C 1
ATOM 879 O O . LEU A 1 110 ? -23.873 0.360 12.186 1.00 85.81 110 LEU A O 1
ATOM 883 N N . SER A 1 111 ? -22.110 -1.034 12.192 1.00 82.75 111 SER A N 1
ATOM 884 C CA . SER A 1 111 ? -22.859 -2.208 12.662 1.00 82.75 111 SER A CA 1
ATOM 885 C C . SER A 1 111 ? -23.343 -2.074 14.106 1.00 82.75 111 SER A C 1
ATOM 887 O O . SER A 1 111 ? -24.231 -2.815 14.517 1.00 82.75 111 SER A O 1
ATOM 889 N N . GLN A 1 112 ? -22.751 -1.159 14.889 1.00 77.69 112 GLN A N 1
ATOM 890 C CA . GLN A 1 112 ? -22.972 -1.014 16.337 1.00 77.69 112 GLN A CA 1
ATOM 891 C C . GLN A 1 112 ? -22.719 -2.313 17.129 1.00 77.69 112 GLN A C 1
ATOM 893 O O . GLN A 1 112 ? -23.045 -2.394 18.313 1.00 77.69 112 GLN A O 1
ATOM 898 N N . GLN A 1 113 ? -22.123 -3.324 16.492 1.00 70.31 113 GLN A N 1
ATOM 899 C CA . GLN A 1 113 ? -21.892 -4.643 17.058 1.00 70.31 113 GLN A CA 1
ATOM 900 C C . GLN A 1 113 ? -20.540 -4.686 17.776 1.00 70.31 113 GLN A C 1
ATOM 902 O O . GLN A 1 113 ? -19.575 -4.051 17.338 1.00 70.31 113 GLN A O 1
ATOM 907 N N . PRO A 1 114 ? -20.433 -5.470 18.861 1.00 60.47 114 PRO A N 1
ATOM 908 C CA . PRO A 1 114 ? -19.240 -5.548 19.689 1.00 60.47 114 PRO A CA 1
ATOM 909 C C . PRO A 1 114 ? -18.117 -6.403 19.093 1.00 60.47 114 PRO A C 1
ATOM 911 O O . PRO A 1 114 ? -17.270 -6.823 19.864 1.00 60.47 114 PRO A O 1
ATOM 914 N N . TYR A 1 115 ? -18.107 -6.652 17.775 1.00 62.59 115 TYR A N 1
ATOM 915 C CA . TYR A 1 115 ? -16.948 -6.885 16.888 1.00 62.59 115 TYR A CA 1
ATOM 916 C C . TYR A 1 115 ? -17.332 -7.734 15.664 1.00 62.59 115 TYR A C 1
ATOM 918 O O . TYR A 1 115 ? -18.144 -8.657 15.781 1.00 62.59 115 TYR A O 1
ATOM 926 N N . PRO A 1 116 ? -16.715 -7.506 14.490 1.00 59.88 116 PRO A N 1
ATOM 927 C CA . PRO A 1 116 ? -16.829 -8.439 13.383 1.00 59.88 116 PRO A CA 1
ATOM 928 C C . PRO A 1 116 ? -16.073 -9.733 13.704 1.00 59.88 116 PRO A C 1
ATOM 930 O O . PRO A 1 116 ? -14.850 -9.736 13.823 1.00 59.88 116 PRO A O 1
ATOM 933 N N . ARG A 1 117 ? -16.771 -10.875 13.697 1.00 65.94 117 ARG A N 1
ATOM 934 C CA . ARG A 1 117 ? -16.146 -12.214 13.609 1.00 65.94 117 ARG A CA 1
ATOM 935 C C . ARG A 1 117 ? -15.320 -12.414 12.315 1.00 65.94 117 ARG A C 1
ATOM 937 O O . ARG A 1 117 ? -14.711 -13.459 12.131 1.00 65.94 117 ARG A O 1
ATOM 944 N N . GLY A 1 118 ? -15.291 -11.419 11.424 1.00 72.56 118 GLY A N 1
ATOM 945 C CA . GLY A 1 118 ? -14.688 -11.463 10.092 1.00 72.56 118 GLY A CA 1
ATOM 946 C C . GLY A 1 118 ? -13.281 -10.874 9.957 1.00 72.56 118 GLY A C 1
ATOM 947 O O . GLY A 1 118 ? -12.840 -10.703 8.829 1.00 72.56 118 GLY A O 1
ATOM 948 N N . VAL A 1 119 ? -12.554 -10.562 11.037 1.00 76.44 119 VAL A N 1
ATOM 949 C CA . VAL A 1 119 ? -11.171 -10.035 10.925 1.00 76.44 119 VAL A CA 1
ATOM 950 C C . VAL A 1 119 ? -10.271 -10.988 10.127 1.00 76.44 119 VAL A C 1
ATOM 952 O O . VAL A 1 119 ? -9.567 -10.560 9.218 1.00 76.44 119 VAL A O 1
ATOM 955 N N . TRP A 1 120 ? -10.353 -12.293 10.401 1.00 80.44 120 TRP A N 1
ATOM 956 C CA . TRP A 1 120 ? -9.621 -13.317 9.647 1.00 80.44 120 TRP A CA 1
ATOM 957 C C . TRP A 1 120 ? -10.009 -13.362 8.172 1.00 80.44 120 TRP A C 1
ATOM 959 O O . TRP A 1 120 ? -9.144 -13.525 7.318 1.00 80.44 120 TRP A O 1
ATOM 969 N N . PHE A 1 121 ? -11.294 -13.164 7.872 1.00 85.56 121 PHE A N 1
ATOM 970 C CA . PHE A 1 121 ? -11.774 -13.079 6.498 1.00 85.56 121 PHE A CA 1
ATOM 971 C C . PHE A 1 121 ? -11.208 -11.845 5.783 1.00 85.56 121 PHE A C 1
ATOM 973 O O . PHE A 1 121 ? -10.780 -11.960 4.642 1.00 85.56 121 PHE A O 1
ATOM 980 N N . LEU A 1 122 ? -11.134 -10.693 6.460 1.00 83.88 122 LEU A N 1
ATOM 981 C CA . LEU A 1 122 ? -10.523 -9.481 5.905 1.00 83.88 122 LEU A CA 1
ATOM 982 C C . LEU A 1 122 ? -9.031 -9.676 5.616 1.00 83.88 122 LEU A C 1
ATOM 984 O O . LEU A 1 122 ? -8.575 -9.303 4.542 1.00 83.88 122 LEU A O 1
ATOM 988 N N . ILE A 1 123 ? -8.285 -10.302 6.531 1.00 84.38 123 ILE A N 1
ATOM 989 C CA . ILE A 1 123 ? -6.856 -10.602 6.333 1.00 84.38 123 ILE A CA 1
ATOM 990 C C . ILE A 1 123 ? -6.663 -11.579 5.173 1.00 84.38 123 ILE A C 1
ATOM 992 O O . ILE A 1 123 ? -5.797 -11.380 4.326 1.00 84.38 123 ILE A O 1
ATOM 996 N N . PHE A 1 124 ? -7.480 -12.631 5.107 1.00 87.69 124 PHE A N 1
ATOM 997 C CA . PHE A 1 124 ? -7.424 -13.589 4.009 1.00 87.69 124 PHE A CA 1
ATOM 998 C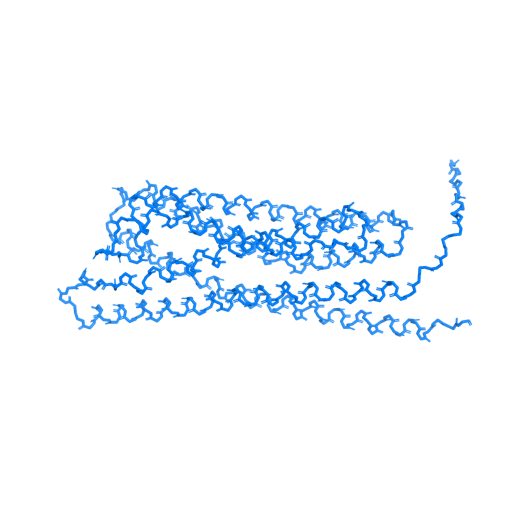 C . PHE A 1 124 ? -7.732 -12.917 2.664 1.00 87.69 124 PHE A C 1
ATOM 1000 O O . PHE A 1 124 ? -6.966 -13.064 1.715 1.00 87.69 124 PHE A O 1
ATOM 1007 N N . ALA A 1 125 ? -8.798 -12.113 2.601 1.00 89.00 125 ALA A N 1
ATOM 1008 C CA . ALA A 1 125 ? -9.164 -11.351 1.411 1.00 89.00 125 ALA A CA 1
ATOM 1009 C C . ALA A 1 125 ? -8.057 -10.374 0.985 1.00 89.00 125 ALA A C 1
ATOM 1011 O O . ALA A 1 125 ? -7.801 -10.212 -0.205 1.00 89.00 125 ALA A O 1
ATOM 1012 N N . GLU A 1 126 ? -7.374 -9.754 1.946 1.00 88.62 126 GLU A N 1
ATOM 1013 C CA . GLU A 1 126 ? -6.250 -8.846 1.719 1.00 88.62 126 GLU A CA 1
ATOM 1014 C C . GLU A 1 126 ? -5.046 -9.562 1.092 1.00 88.62 126 GLU A C 1
ATOM 1016 O O . GLU A 1 126 ? -4.534 -9.109 0.065 1.00 88.62 126 GLU A O 1
ATOM 1021 N N . ILE A 1 127 ? -4.659 -10.722 1.636 1.00 88.44 127 ILE A N 1
ATOM 1022 C CA . ILE A 1 127 ? -3.587 -11.560 1.080 1.00 88.44 127 ILE A CA 1
ATOM 1023 C C . ILE A 1 127 ? -3.952 -12.024 -0.334 1.00 88.44 127 ILE A C 1
ATOM 1025 O O . ILE A 1 127 ? -3.139 -11.900 -1.251 1.00 88.44 127 ILE A O 1
ATOM 1029 N N . CYS A 1 128 ? -5.179 -12.512 -0.540 1.00 91.25 128 CYS A N 1
ATOM 1030 C CA . CYS A 1 128 ? -5.652 -12.932 -1.858 1.00 91.25 128 CYS A CA 1
ATOM 1031 C C . CYS A 1 128 ? -5.633 -11.778 -2.867 1.00 91.25 128 CYS A C 1
ATOM 1033 O O . CYS A 1 128 ? -5.167 -11.968 -3.990 1.00 91.25 128 CYS A O 1
ATOM 1035 N N . ALA A 1 129 ? -6.091 -10.584 -2.481 1.00 88.25 129 ALA A N 1
ATOM 1036 C CA . ALA A 1 129 ? -6.074 -9.406 -3.343 1.00 88.25 129 ALA A CA 1
ATOM 1037 C C . ALA A 1 129 ? -4.641 -9.004 -3.719 1.00 88.25 129 ALA A C 1
ATOM 1039 O O . ALA A 1 129 ? -4.355 -8.790 -4.895 1.00 88.25 129 ALA A O 1
ATOM 1040 N N . MET A 1 130 ? -3.727 -8.966 -2.746 1.00 88.44 130 MET A N 1
ATOM 1041 C CA . MET A 1 130 ? -2.313 -8.645 -2.960 1.00 88.44 130 MET A CA 1
ATOM 1042 C C . MET A 1 130 ? -1.649 -9.617 -3.946 1.00 88.44 130 MET A C 1
ATOM 1044 O O . MET A 1 130 ? -1.012 -9.183 -4.909 1.00 88.44 130 MET A O 1
ATOM 1048 N N . VAL A 1 131 ? -1.826 -10.927 -3.739 1.00 88.75 131 VAL A N 1
ATOM 1049 C CA . VAL A 1 131 ? -1.264 -11.962 -4.621 1.00 88.75 131 VAL A CA 1
ATOM 1050 C C . VAL A 1 131 ? -1.874 -11.866 -6.016 1.00 88.75 131 VAL A C 1
ATOM 1052 O O . VAL A 1 131 ? -1.140 -11.829 -6.998 1.00 88.75 131 VAL A O 1
ATOM 1055 N N . THR A 1 132 ? -3.200 -11.751 -6.115 1.00 91.00 132 THR A N 1
ATOM 1056 C CA . THR A 1 132 ? -3.903 -11.706 -7.406 1.00 91.00 132 THR A CA 1
ATOM 1057 C C . THR A 1 132 ? -3.487 -10.490 -8.229 1.00 91.00 132 THR A C 1
ATOM 1059 O O . THR A 1 132 ? -3.171 -10.637 -9.406 1.00 91.00 132 THR A O 1
ATOM 1062 N N . LEU A 1 133 ? -3.425 -9.302 -7.618 1.00 87.44 133 LEU A N 1
ATOM 1063 C CA . LEU A 1 133 ? -3.010 -8.073 -8.302 1.00 87.44 133 LEU A CA 1
ATOM 1064 C C . LEU A 1 133 ? -1.551 -8.142 -8.762 1.00 87.44 133 LEU A C 1
ATOM 1066 O O . LEU A 1 133 ? -1.244 -7.735 -9.880 1.00 87.44 133 LEU A O 1
ATOM 1070 N N . THR A 1 134 ? -0.666 -8.695 -7.928 1.00 86.50 134 THR A N 1
ATOM 1071 C CA . THR A 1 134 ? 0.758 -8.850 -8.262 1.00 86.50 134 THR A CA 1
ATOM 1072 C C . THR A 1 134 ? 0.955 -9.851 -9.401 1.00 86.50 134 THR A C 1
ATOM 1074 O O . THR A 1 134 ? 1.644 -9.553 -10.374 1.00 86.50 134 THR A O 1
ATOM 1077 N N . CYS A 1 135 ? 0.315 -11.021 -9.321 1.00 88.38 135 CYS A N 1
ATOM 1078 C CA . CYS A 1 135 ? 0.376 -12.036 -10.371 1.00 88.38 135 CYS A CA 1
ATOM 1079 C C . CYS A 1 135 ? -0.236 -11.538 -11.683 1.00 88.38 135 CYS A C 1
ATOM 1081 O O . CYS A 1 135 ? 0.317 -11.799 -12.746 1.00 88.38 135 CYS A O 1
ATOM 1083 N N . TRP A 1 136 ? -1.345 -10.797 -11.619 1.00 90.12 136 TRP A N 1
ATOM 1084 C CA . TRP A 1 136 ? -1.968 -10.205 -12.798 1.00 90.12 136 TRP A CA 1
ATOM 1085 C C . TRP A 1 136 ? -1.034 -9.200 -13.480 1.00 90.12 136 TRP A C 1
ATOM 1087 O O . TRP A 1 136 ? -0.792 -9.317 -14.680 1.00 90.12 136 TRP A O 1
ATOM 1097 N N . ALA A 1 137 ? -0.442 -8.279 -12.715 1.00 84.12 137 ALA A N 1
ATOM 1098 C CA . ALA A 1 137 ? 0.456 -7.256 -13.248 1.00 84.12 137 ALA A CA 1
ATOM 1099 C C . ALA A 1 137 ? 1.743 -7.828 -13.868 1.00 84.12 137 ALA A C 1
ATOM 1101 O O . ALA A 1 137 ? 2.305 -7.224 -14.777 1.00 84.12 137 ALA A O 1
ATOM 1102 N N . LEU A 1 138 ? 2.201 -8.991 -13.393 1.00 82.75 138 LEU A N 1
ATOM 1103 C CA . LEU A 1 138 ? 3.408 -9.668 -13.884 1.00 82.75 138 LEU A CA 1
ATOM 1104 C C . LEU A 1 138 ? 3.132 -10.787 -14.891 1.00 82.75 138 LEU A C 1
ATOM 1106 O O . LEU A 1 138 ? 4.074 -11.395 -15.402 1.00 82.75 138 LEU A O 1
ATOM 1110 N N . SER A 1 139 ? 1.863 -11.065 -15.190 1.00 84.25 139 SER A N 1
ATOM 1111 C CA . SER A 1 139 ? 1.469 -12.191 -16.041 1.00 84.25 139 SER A CA 1
ATOM 1112 C C . SER A 1 139 ? 2.120 -12.145 -17.427 1.00 84.25 139 SER A C 1
ATOM 1114 O O . SER A 1 139 ? 2.495 -13.186 -17.959 1.00 84.25 139 SER A O 1
ATOM 1116 N N . THR A 1 140 ? 2.336 -10.954 -17.987 1.00 74.19 140 THR A N 1
ATOM 1117 C CA . THR A 1 140 ? 2.984 -10.778 -19.295 1.00 74.19 140 THR A CA 1
ATOM 1118 C C . THR A 1 140 ? 4.499 -10.923 -19.255 1.00 74.19 140 THR A C 1
ATOM 1120 O O . THR A 1 140 ? 5.086 -11.342 -20.248 1.00 74.19 140 THR A O 1
ATOM 1123 N N . GLU A 1 141 ? 5.151 -10.604 -18.136 1.00 71.62 141 GLU A N 1
ATOM 1124 C CA . GLU A 1 141 ? 6.609 -10.745 -18.007 1.00 71.62 141 GLU A CA 1
ATOM 1125 C C . GLU A 1 141 ? 7.038 -12.199 -17.818 1.00 71.62 141 GLU A C 1
ATOM 1127 O O . GLU A 1 141 ? 8.059 -12.612 -18.357 1.00 71.62 141 GLU A O 1
ATOM 1132 N N . LEU A 1 142 ? 6.225 -12.997 -17.122 1.00 68.31 142 LEU A N 1
ATOM 1133 C CA . LEU A 1 142 ? 6.488 -14.422 -16.897 1.00 68.31 142 LEU A CA 1
ATOM 1134 C C . LEU A 1 142 ? 6.443 -15.265 -18.184 1.00 68.31 142 LEU A C 1
ATOM 1136 O O . LEU A 1 142 ? 7.003 -16.358 -18.211 1.00 68.31 142 LEU A O 1
ATOM 1140 N N . VAL A 1 143 ? 5.766 -14.779 -19.230 1.00 64.44 143 VAL A N 1
ATOM 1141 C CA . VAL A 1 143 ? 5.507 -15.537 -20.466 1.00 64.44 143 VAL A CA 1
ATOM 1142 C C . VAL A 1 143 ? 6.515 -15.223 -21.575 1.00 64.44 143 VAL A C 1
ATOM 1144 O O . VAL A 1 143 ? 6.808 -16.108 -22.376 1.00 64.44 143 VAL A O 1
ATOM 1147 N N . TYR A 1 144 ? 7.044 -13.995 -21.645 1.00 55.28 144 TYR A N 1
ATOM 1148 C CA . TYR A 1 144 ? 7.661 -13.504 -22.883 1.00 55.28 144 TYR A CA 1
ATOM 1149 C C . TYR A 1 144 ? 9.179 -13.302 -22.875 1.00 55.28 144 TYR A C 1
ATOM 1151 O O . TYR A 1 144 ? 9.736 -13.283 -23.968 1.00 55.28 144 TYR A O 1
ATOM 1159 N N . ASP A 1 145 ? 9.877 -13.173 -21.736 1.00 54.59 145 ASP A N 1
ATOM 1160 C CA . ASP A 1 145 ? 11.302 -12.813 -21.823 1.00 54.59 145 ASP A CA 1
ATOM 1161 C C . ASP A 1 145 ? 12.163 -13.224 -20.613 1.00 54.59 145 ASP A C 1
ATOM 1163 O O . ASP A 1 145 ? 12.296 -12.505 -19.624 1.00 54.59 145 ASP A O 1
ATOM 1167 N N . PHE A 1 146 ? 12.798 -14.397 -20.703 1.00 58.25 146 PHE A N 1
ATOM 1168 C CA . PHE A 1 146 ? 13.883 -14.791 -19.791 1.00 58.25 146 PHE A CA 1
ATOM 1169 C C . PHE A 1 146 ? 15.273 -14.386 -20.311 1.00 58.25 146 PHE A C 1
ATOM 1171 O O . PHE A 1 146 ? 16.257 -14.579 -19.595 1.00 58.25 146 PHE A O 1
ATOM 1178 N N . GLN A 1 147 ? 15.388 -13.866 -21.542 1.00 50.81 147 GLN A N 1
ATOM 1179 C CA . GLN A 1 147 ? 16.686 -13.736 -22.212 1.00 50.81 147 GLN A CA 1
ATOM 1180 C C . GLN A 1 147 ? 17.364 -12.380 -21.983 1.00 50.81 147 GLN A C 1
ATOM 1182 O O . GLN A 1 147 ? 18.586 -12.362 -21.837 1.00 50.81 147 GLN A O 1
ATOM 1187 N N . VAL A 1 148 ? 16.626 -11.268 -21.861 1.00 52.69 148 VAL A N 1
ATOM 1188 C CA . VAL A 1 148 ? 17.215 -9.953 -21.523 1.00 52.69 148 VAL A CA 1
ATOM 1189 C C . VAL A 1 148 ? 16.260 -9.124 -20.655 1.00 52.69 148 VAL A C 1
ATOM 1191 O O . VAL A 1 148 ? 15.631 -8.170 -21.108 1.00 52.69 148 VAL A O 1
ATOM 1194 N N . LEU A 1 149 ? 16.145 -9.461 -19.367 1.00 52.56 149 LEU A N 1
ATOM 1195 C CA . LEU A 1 149 ? 15.338 -8.659 -18.447 1.00 52.56 149 LEU A CA 1
ATOM 1196 C C . LEU A 1 149 ? 16.134 -7.428 -17.984 1.00 52.56 149 LEU A C 1
ATOM 1198 O O . LEU A 1 149 ? 16.947 -7.498 -17.061 1.00 52.56 149 LEU A O 1
ATOM 1202 N N . HIS A 1 150 ? 15.882 -6.267 -18.591 1.00 59.28 150 HIS A N 1
ATOM 1203 C CA . HIS A 1 150 ? 16.281 -4.998 -17.988 1.00 59.28 150 HIS A CA 1
ATOM 1204 C C . HIS A 1 150 ? 15.428 -4.763 -16.742 1.00 59.28 150 HIS A C 1
ATOM 1206 O O . HIS A 1 150 ? 14.313 -4.267 -16.811 1.00 59.28 150 HIS A O 1
ATOM 1212 N N . CYS A 1 151 ? 15.990 -5.098 -15.586 1.00 59.56 151 CYS A N 1
ATOM 1213 C CA . CYS A 1 151 ? 15.364 -5.128 -14.259 1.00 59.56 151 CYS A CA 1
ATOM 1214 C C . CYS A 1 151 ? 14.551 -3.900 -13.842 1.00 59.56 151 CYS A C 1
ATOM 1216 O O . CYS A 1 151 ? 13.796 -3.951 -12.877 1.00 59.56 151 CYS A O 1
ATOM 1218 N N . LEU A 1 152 ? 14.768 -2.783 -14.525 1.00 57.56 152 LEU A N 1
ATOM 1219 C CA . LEU A 1 152 ? 14.250 -1.474 -14.172 1.00 57.56 152 LEU A CA 1
ATOM 1220 C C . LEU A 1 152 ? 13.450 -0.848 -15.313 1.00 57.56 152 LEU A C 1
ATOM 1222 O O . LEU A 1 152 ? 12.788 0.160 -15.083 1.00 57.56 152 LEU A O 1
ATOM 1226 N N . GLU A 1 153 ? 13.573 -1.353 -16.544 1.00 66.19 153 GLU A N 1
ATOM 1227 C CA . GLU A 1 153 ? 12.948 -0.741 -17.716 1.00 66.19 153 GLU A CA 1
ATOM 1228 C C . GLU A 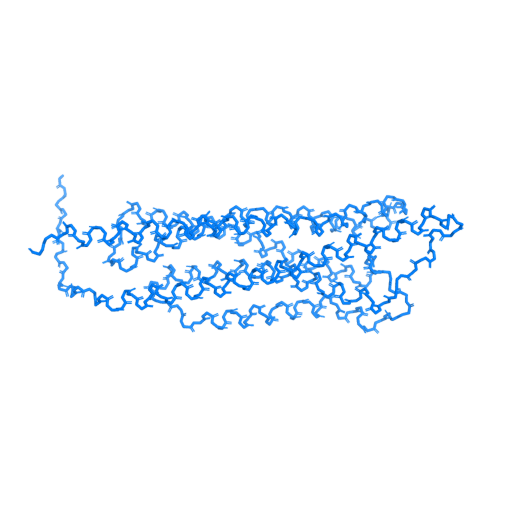1 153 ? 11.630 -1.458 -17.989 1.00 66.19 153 GLU A C 1
ATOM 1230 O O . GLU A 1 153 ? 11.602 -2.664 -18.223 1.00 66.19 153 GLU A O 1
ATOM 1235 N N . ASP A 1 154 ? 10.532 -0.709 -17.905 1.00 68.69 154 ASP A N 1
ATOM 1236 C CA . ASP A 1 154 ? 9.222 -1.232 -18.262 1.00 68.69 154 ASP A CA 1
ATOM 1237 C C . ASP A 1 154 ? 9.224 -1.546 -19.762 1.00 68.69 154 ASP A C 1
ATOM 1239 O O . ASP A 1 154 ? 9.453 -0.674 -20.605 1.00 68.69 154 ASP A O 1
ATOM 1243 N N . THR A 1 155 ? 8.976 -2.808 -20.098 1.00 73.88 155 THR A N 1
ATOM 1244 C CA . THR A 1 155 ? 8.801 -3.240 -21.482 1.00 73.88 155 THR A CA 1
A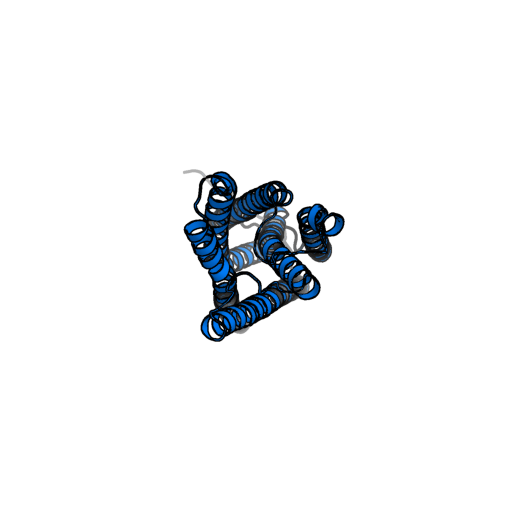TOM 1245 C C . THR A 1 155 ? 7.506 -2.653 -22.055 1.00 73.88 155 THR A C 1
ATOM 1247 O O . THR A 1 155 ? 6.533 -2.446 -21.322 1.00 73.88 155 THR A O 1
ATOM 1250 N N . PRO A 1 156 ? 7.423 -2.407 -23.375 1.00 74.88 156 PRO A N 1
ATOM 1251 C CA . PRO A 1 156 ? 6.204 -1.880 -23.995 1.00 74.88 156 PRO A CA 1
ATOM 1252 C C . PRO A 1 156 ? 4.968 -2.754 -23.734 1.00 74.88 156 PRO A C 1
ATOM 1254 O O . PRO A 1 156 ? 3.848 -2.248 -23.728 1.00 74.88 156 PRO A O 1
ATOM 1257 N N . THR A 1 157 ? 5.162 -4.047 -23.462 1.00 79.19 157 THR A N 1
ATOM 1258 C CA . THR A 1 157 ? 4.092 -4.984 -23.111 1.00 79.19 157 THR A CA 1
ATOM 1259 C C . THR A 1 157 ? 3.590 -4.822 -21.673 1.00 79.19 157 THR A C 1
ATOM 1261 O O . THR A 1 157 ? 2.395 -5.000 -21.446 1.00 79.19 157 THR A O 1
ATOM 1264 N N . ILE A 1 158 ? 4.442 -4.437 -20.709 1.00 80.62 158 ILE A N 1
ATOM 1265 C CA . ILE A 1 158 ? 4.042 -4.292 -19.297 1.00 80.62 158 ILE A CA 1
ATOM 1266 C C . ILE A 1 158 ? 3.519 -2.892 -18.948 1.00 80.62 158 ILE A C 1
ATOM 1268 O O . ILE A 1 158 ? 2.695 -2.749 -18.043 1.00 80.62 158 ILE A O 1
ATOM 1272 N N . ILE A 1 159 ? 3.937 -1.859 -19.690 1.00 83.50 159 ILE A N 1
ATOM 1273 C CA . ILE A 1 159 ? 3.488 -0.466 -19.513 1.00 83.50 159 ILE A CA 1
ATOM 1274 C C . ILE A 1 159 ? 1.962 -0.327 -19.330 1.00 83.50 159 ILE A C 1
ATOM 1276 O O . ILE A 1 159 ? 1.554 0.327 -18.362 1.00 83.50 159 ILE A O 1
ATOM 1280 N N . PRO A 1 160 ? 1.091 -0.909 -20.185 1.00 86.19 160 PRO A N 1
ATOM 1281 C CA . PRO A 1 160 ? -0.353 -0.750 -20.022 1.00 86.19 160 PRO A CA 1
ATOM 1282 C C . PRO A 1 160 ? -0.870 -1.380 -18.722 1.00 86.19 160 PRO A C 1
ATOM 1284 O O . PRO A 1 160 ? -1.681 -0.763 -18.032 1.00 86.19 160 PRO A O 1
ATOM 1287 N N . MET A 1 161 ? -0.369 -2.559 -18.338 1.00 86.94 161 MET A N 1
ATOM 1288 C CA . MET A 1 161 ? -0.768 -3.226 -17.091 1.00 86.94 161 MET A CA 1
ATOM 1289 C C . MET A 1 161 ? -0.331 -2.429 -15.863 1.00 86.94 161 MET A C 1
ATOM 1291 O O . MET A 1 161 ? -1.114 -2.226 -14.935 1.00 86.94 161 MET A O 1
ATOM 1295 N N . MET A 1 162 ? 0.894 -1.906 -15.892 1.00 84.69 162 MET A N 1
ATOM 1296 C CA . MET A 1 162 ? 1.437 -1.061 -14.832 1.00 84.69 162 MET A CA 1
ATOM 1297 C C . MET A 1 162 ? 0.654 0.236 -14.673 1.00 84.69 162 MET A C 1
ATOM 1299 O O . MET A 1 162 ? 0.394 0.649 -13.549 1.00 84.69 162 MET A O 1
ATOM 1303 N N . ASN A 1 163 ? 0.237 0.868 -15.773 1.00 87.88 163 ASN A N 1
ATOM 1304 C CA . ASN A 1 163 ? -0.601 2.064 -15.718 1.00 87.88 163 ASN A CA 1
ATOM 1305 C C . ASN A 1 163 ? -1.961 1.775 -15.079 1.00 87.88 163 ASN A C 1
ATOM 1307 O O . ASN A 1 163 ? -2.389 2.530 -14.210 1.00 87.88 163 ASN A O 1
ATOM 1311 N N . VAL A 1 164 ? -2.609 0.667 -15.448 1.00 90.38 164 VAL A N 1
ATOM 1312 C CA . VAL A 1 164 ? -3.887 0.265 -14.841 1.00 90.38 164 VAL A CA 1
ATOM 1313 C C . VAL A 1 164 ? -3.720 -0.020 -13.347 1.00 90.38 164 VAL A C 1
ATOM 1315 O O . VAL A 1 164 ? -4.507 0.485 -12.545 1.00 90.38 164 VAL A O 1
ATOM 1318 N N . LEU A 1 165 ? -2.679 -0.761 -12.952 1.00 88.62 165 LEU A N 1
ATOM 1319 C CA . LEU A 1 165 ? -2.384 -1.025 -11.541 1.00 88.62 165 LEU A CA 1
ATOM 1320 C C . LEU A 1 165 ? -2.120 0.278 -10.771 1.00 88.62 165 LEU A C 1
ATOM 1322 O O . LEU A 1 165 ? -2.703 0.497 -9.712 1.00 88.62 165 LEU A O 1
ATOM 1326 N N . SER A 1 166 ? -1.284 1.163 -11.320 1.00 88.44 166 SER A N 1
ATOM 1327 C CA . SER A 1 166 ? -0.986 2.485 -10.763 1.00 88.44 166 SER A CA 1
ATOM 1328 C C . SER A 1 166 ? -2.255 3.313 -10.548 1.00 88.44 166 SER A C 1
ATOM 1330 O O . SER A 1 166 ? -2.458 3.860 -9.464 1.00 88.44 166 SER A O 1
ATOM 1332 N N . SER A 1 167 ? -3.141 3.380 -11.547 1.00 90.12 167 SER A N 1
ATOM 1333 C CA . SER A 1 167 ? -4.425 4.078 -11.433 1.00 90.12 167 SER A CA 1
ATOM 1334 C C . SER A 1 167 ? -5.327 3.452 -10.370 1.00 90.12 167 SER A C 1
ATOM 1336 O O . SER A 1 167 ? -5.935 4.175 -9.582 1.00 90.12 167 SER A O 1
ATOM 1338 N N . PHE A 1 168 ? -5.384 2.122 -10.297 1.00 91.56 168 PHE A N 1
ATOM 1339 C CA . PHE A 1 168 ? -6.173 1.412 -9.294 1.00 91.56 168 PHE A CA 1
ATOM 1340 C C . PHE A 1 168 ? -5.681 1.688 -7.865 1.00 91.56 168 PHE A C 1
ATOM 1342 O O . PHE A 1 168 ? -6.487 1.973 -6.978 1.00 91.56 168 PHE A O 1
ATOM 1349 N N . LEU A 1 169 ? -4.363 1.690 -7.644 1.00 90.44 169 LEU A N 1
ATOM 1350 C CA . LEU A 1 169 ? -3.771 2.024 -6.346 1.00 90.44 169 LEU A CA 1
ATOM 1351 C C . LEU A 1 169 ? -4.054 3.474 -5.938 1.00 90.44 169 LEU A C 1
ATOM 1353 O O . LEU A 1 169 ? -4.422 3.710 -4.789 1.00 90.44 169 LEU A O 1
ATOM 1357 N N . ILE A 1 170 ? -3.983 4.431 -6.874 1.00 92.25 170 ILE A N 1
ATOM 1358 C CA . ILE A 1 170 ? -4.392 5.821 -6.609 1.00 92.25 170 ILE A CA 1
ATOM 1359 C C . ILE A 1 170 ? -5.849 5.868 -6.129 1.00 92.25 170 ILE A C 1
ATOM 1361 O O . ILE A 1 170 ? -6.154 6.558 -5.155 1.00 92.25 170 ILE A O 1
ATOM 1365 N N . VAL A 1 171 ? -6.761 5.140 -6.780 1.00 94.50 171 VAL A N 1
ATOM 1366 C CA . VAL A 1 171 ? -8.179 5.108 -6.384 1.00 94.50 171 VAL A CA 1
ATOM 1367 C C . VAL A 1 171 ? -8.348 4.509 -4.985 1.00 94.50 171 VAL A C 1
ATOM 1369 O O . VAL A 1 171 ? -9.063 5.077 -4.159 1.00 94.50 171 VAL A O 1
ATOM 1372 N N . ILE A 1 172 ? -7.665 3.408 -4.667 1.00 93.56 172 ILE A N 1
ATOM 1373 C CA . ILE A 1 172 ? -7.713 2.814 -3.322 1.00 93.56 172 ILE A CA 1
ATOM 1374 C C . ILE A 1 172 ? -7.190 3.793 -2.266 1.00 93.56 172 ILE A C 1
ATOM 1376 O O . ILE A 1 172 ? -7.844 4.004 -1.245 1.00 93.56 172 ILE A O 1
ATOM 1380 N N . ASP A 1 173 ? -6.043 4.427 -2.489 1.00 93.06 173 ASP A N 1
ATOM 1381 C CA . ASP A 1 173 ? -5.438 5.294 -1.476 1.00 93.06 173 ASP A CA 1
ATOM 1382 C C . ASP A 1 173 ? -6.232 6.598 -1.289 1.00 93.06 173 ASP A C 1
ATOM 1384 O O . ASP A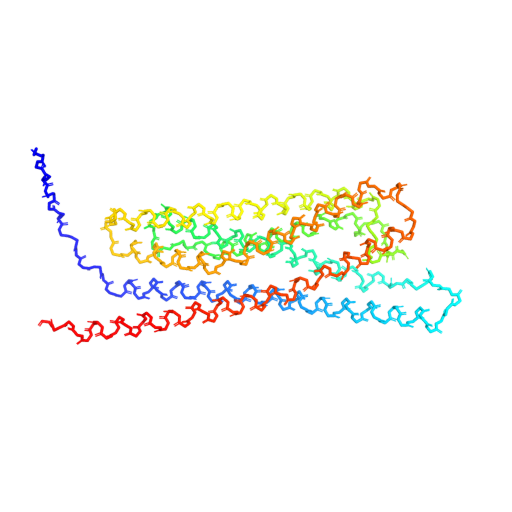 1 173 ? -6.485 7.023 -0.160 1.00 93.06 173 ASP A O 1
ATOM 1388 N N . THR A 1 174 ? -6.741 7.186 -2.375 1.00 94.88 174 THR A N 1
ATOM 1389 C CA . THR A 1 174 ? -7.617 8.370 -2.302 1.00 94.88 174 THR A CA 1
ATOM 1390 C C . THR A 1 174 ? -8.941 8.067 -1.602 1.00 94.88 174 THR A C 1
ATOM 1392 O O . THR A 1 174 ? -9.356 8.824 -0.720 1.00 94.88 174 THR A O 1
ATOM 1395 N N . THR A 1 175 ? -9.589 6.942 -1.924 1.00 95.81 175 THR A N 1
ATOM 1396 C CA . THR A 1 175 ? -10.821 6.517 -1.239 1.00 95.81 175 THR A CA 1
ATOM 1397 C C . THR A 1 175 ? -10.571 6.214 0.236 1.00 95.81 175 THR A C 1
ATOM 1399 O O . THR A 1 175 ? -11.390 6.600 1.075 1.00 95.81 175 THR A O 1
ATOM 1402 N N . THR A 1 176 ? -9.424 5.613 0.570 1.00 94.81 176 THR A N 1
ATOM 1403 C CA . THR A 1 176 ? -8.986 5.373 1.952 1.00 94.81 176 THR A CA 1
ATOM 1404 C C . THR A 1 176 ? -8.819 6.688 2.713 1.00 94.81 176 THR A C 1
ATOM 1406 O O . THR A 1 176 ? -9.355 6.840 3.811 1.00 94.81 176 THR A O 1
ATOM 1409 N N . LEU A 1 177 ? -8.135 7.676 2.130 1.00 96.06 177 LEU A N 1
ATOM 1410 C CA . LEU A 1 177 ? -7.927 8.983 2.753 1.00 96.06 177 LEU A CA 1
ATOM 1411 C C . LEU A 1 177 ? -9.247 9.723 3.005 1.00 96.06 177 LEU A C 1
ATOM 1413 O O . LEU A 1 177 ? -9.505 10.157 4.131 1.00 96.06 177 LEU A O 1
ATOM 1417 N N . ILE A 1 178 ? -10.095 9.841 1.979 1.00 96.75 178 ILE A N 1
ATOM 1418 C CA . ILE A 1 178 ? -11.390 10.531 2.080 1.00 96.75 178 ILE A CA 1
ATOM 1419 C C . ILE A 1 178 ? -12.259 9.853 3.140 1.00 96.75 178 ILE A C 1
ATOM 1421 O O . ILE A 1 178 ? -12.782 10.512 4.042 1.00 96.75 178 ILE A O 1
ATOM 1425 N N . SER A 1 179 ? -12.366 8.527 3.075 1.00 95.81 179 SER A N 1
ATOM 1426 C CA . SER A 1 179 ? -13.195 7.756 3.997 1.00 95.81 179 SER A CA 1
ATOM 1427 C C . SER A 1 179 ? -12.668 7.836 5.434 1.00 95.81 179 SER A C 1
ATOM 1429 O O . SER A 1 179 ? -13.469 7.976 6.354 1.00 95.81 179 SER A O 1
ATOM 1431 N N . ALA A 1 180 ? -11.346 7.849 5.653 1.00 94.44 180 ALA A N 1
ATOM 1432 C CA . ALA A 1 180 ? -10.753 8.020 6.981 1.00 94.44 180 ALA A CA 1
ATOM 1433 C C . ALA A 1 180 ? -11.084 9.391 7.585 1.00 94.44 180 ALA A C 1
ATOM 1435 O O . ALA A 1 180 ? -11.473 9.475 8.753 1.00 94.44 180 ALA A O 1
ATOM 1436 N N . ILE A 1 181 ? -10.988 10.461 6.788 1.00 95.69 181 ILE A N 1
ATOM 1437 C CA . ILE A 1 181 ? -11.359 11.817 7.209 1.00 95.69 181 ILE A CA 1
ATOM 1438 C C . ILE A 1 181 ? -12.844 11.863 7.590 1.00 95.69 181 ILE A C 1
ATOM 1440 O O . ILE A 1 181 ? -13.184 12.314 8.689 1.00 95.69 181 ILE A O 1
ATOM 1444 N N . LEU A 1 182 ? -13.724 11.349 6.725 1.00 96.06 182 LEU A N 1
ATOM 1445 C CA . LEU A 1 182 ? -15.169 11.310 6.970 1.00 96.06 182 LEU A CA 1
ATOM 1446 C C . LEU A 1 182 ? -15.517 10.524 8.239 1.00 96.06 182 LEU A C 1
ATOM 1448 O O . LEU A 1 182 ? -16.320 10.994 9.045 1.00 96.06 182 LEU A O 1
ATOM 1452 N N . LEU A 1 183 ? -14.878 9.374 8.467 1.00 94.25 183 LEU A N 1
ATOM 1453 C CA . LEU A 1 183 ? -15.090 8.564 9.667 1.00 94.25 183 LEU A CA 1
ATOM 1454 C C . LEU A 1 183 ? -14.656 9.299 10.942 1.00 94.25 183 LEU A C 1
ATOM 1456 O O . LEU A 1 183 ? -15.368 9.257 11.944 1.00 94.25 183 LEU A O 1
ATOM 1460 N N . VAL A 1 184 ? -13.527 10.018 10.916 1.00 93.62 184 VAL A N 1
ATOM 1461 C CA . VAL A 1 184 ? -13.083 10.839 12.057 1.00 93.62 184 VAL A CA 1
ATOM 1462 C C . VAL A 1 184 ? -14.098 11.941 12.363 1.00 93.62 184 VAL A C 1
ATOM 1464 O O . VAL A 1 184 ? -14.457 12.137 13.528 1.00 93.62 184 VAL A O 1
ATOM 1467 N N . PHE A 1 185 ? -14.590 12.646 11.340 1.00 94.12 185 PHE A N 1
ATOM 1468 C CA . PHE A 1 185 ? -15.628 13.664 11.515 1.00 94.12 185 PHE A CA 1
ATOM 1469 C C . PHE A 1 185 ? -16.927 13.067 12.059 1.00 94.12 185 PHE A C 1
ATOM 1471 O O . PHE A 1 185 ? -17.504 13.618 13.000 1.00 94.12 185 PHE A O 1
ATOM 1478 N N . TYR A 1 186 ? -17.351 11.922 11.523 1.00 92.69 186 TYR A N 1
ATOM 1479 C CA . TYR A 1 186 ? -18.529 11.202 11.989 1.00 92.69 186 TYR A CA 1
ATOM 1480 C C . TYR A 1 186 ? -18.406 10.820 13.469 1.00 92.69 186 TYR A C 1
ATOM 1482 O O . TYR A 1 186 ? -19.313 11.107 14.257 1.00 92.69 186 TYR A O 1
ATOM 1490 N N . CYS A 1 187 ? -17.263 10.257 13.878 1.00 89.69 187 CYS A N 1
ATOM 1491 C CA . CYS A 1 187 ? -17.004 9.921 15.274 1.00 89.69 187 CYS A CA 1
ATOM 1492 C C . CYS A 1 187 ? -17.102 11.161 16.175 1.00 89.69 187 CYS A C 1
ATOM 1494 O O . CYS A 1 187 ? -17.881 11.181 17.129 1.00 89.69 187 CYS A O 1
ATOM 1496 N N . ARG A 1 188 ? -16.397 12.246 15.833 1.00 90.00 188 ARG A N 1
ATOM 1497 C CA . ARG A 1 188 ? -16.427 13.497 16.613 1.00 90.00 188 ARG A CA 1
ATOM 1498 C C . ARG A 1 188 ? -17.831 14.067 16.757 1.00 90.00 188 ARG A C 1
ATOM 1500 O O . ARG A 1 188 ? -18.226 14.499 17.842 1.00 90.00 188 ARG A O 1
ATOM 1507 N N . TRP A 1 189 ? -18.595 14.063 15.670 1.00 90.75 189 TRP A N 1
ATOM 1508 C CA . TRP A 1 189 ? -19.961 14.569 15.657 1.00 90.75 189 TRP A CA 1
ATOM 1509 C C . TRP A 1 189 ? -20.882 13.758 16.576 1.00 90.75 189 TRP A C 1
ATOM 1511 O O . TRP A 1 189 ? -21.620 14.340 17.378 1.00 90.75 189 TRP A O 1
ATOM 1521 N N . ARG A 1 190 ? -20.793 12.422 16.526 1.00 86.44 190 ARG A N 1
ATOM 1522 C CA . ARG A 1 190 ? -21.577 11.520 17.388 1.00 86.44 190 ARG A CA 1
ATOM 1523 C C . ARG A 1 190 ? -21.206 11.673 18.864 1.00 86.44 190 ARG A C 1
ATOM 1525 O O . ARG A 1 190 ? -22.110 11.725 19.698 1.00 86.44 190 ARG A O 1
ATOM 1532 N N . VAL A 1 191 ? -19.916 11.826 19.187 1.00 83.94 191 VAL A N 1
ATOM 1533 C CA . VAL A 1 191 ? -19.462 12.113 20.563 1.00 83.94 191 VAL A CA 1
ATOM 1534 C C . VAL A 1 191 ? -20.015 13.449 21.056 1.00 83.94 191 VAL A C 1
ATOM 1536 O O . VAL A 1 191 ? -20.559 13.512 22.159 1.00 83.94 191 VAL A O 1
ATOM 1539 N N . LYS A 1 192 ? -19.930 14.512 20.242 1.00 85.88 192 LYS A N 1
ATOM 1540 C CA . LYS A 1 192 ? -20.375 15.861 20.628 1.00 85.88 192 LYS A CA 1
ATOM 1541 C C . LYS A 1 192 ? -21.875 15.924 20.903 1.00 85.88 192 LYS A C 1
ATOM 1543 O O . LYS A 1 192 ? -22.282 16.555 21.874 1.00 85.88 192 LYS A O 1
ATOM 1548 N N . LYS A 1 193 ? -22.699 15.266 20.082 1.00 83.50 193 LYS A N 1
ATOM 1549 C CA . LYS A 1 193 ? -24.158 15.291 20.261 1.00 83.50 193 LYS A CA 1
ATOM 1550 C C . LYS A 1 193 ? -24.661 14.436 21.436 1.00 83.50 193 LYS A C 1
ATOM 1552 O O . LYS A 1 193 ? -25.859 14.446 21.687 1.00 83.50 193 LYS A O 1
ATOM 1557 N N . ARG A 1 194 ? -23.791 13.695 22.144 1.00 67.56 194 ARG A N 1
ATOM 1558 C CA . ARG A 1 194 ? -24.166 12.749 23.219 1.00 67.56 194 ARG A CA 1
ATOM 1559 C C . ARG A 1 194 ? -25.319 11.801 22.833 1.00 67.56 194 ARG A C 1
ATOM 1561 O O . ARG A 1 194 ? -26.035 11.327 23.702 1.00 67.56 194 ARG A O 1
ATOM 1568 N N . VAL A 1 195 ? -25.472 11.468 21.545 1.00 64.69 195 VAL A N 1
ATOM 1569 C CA . VAL A 1 195 ? -26.529 10.563 21.016 1.00 64.69 195 VAL A CA 1
ATOM 1570 C C . VAL A 1 195 ? -26.187 9.097 21.323 1.00 64.69 195 VAL A C 1
ATOM 1572 O O . VAL A 1 195 ? -26.528 8.177 20.590 1.00 64.69 195 VAL A O 1
ATOM 1575 N N . ILE A 1 196 ? -25.410 8.864 22.376 1.00 61.16 196 ILE A N 1
ATOM 1576 C CA . ILE A 1 196 ? -24.825 7.568 22.656 1.00 61.16 196 ILE A CA 1
ATOM 1577 C C . ILE A 1 196 ? -25.725 6.860 23.654 1.00 61.16 196 ILE A C 1
ATOM 1579 O O . ILE A 1 196 ? -25.763 7.213 24.828 1.00 61.16 196 ILE A O 1
ATOM 1583 N N . THR A 1 197 ? -26.451 5.868 23.152 1.00 62.12 197 THR A N 1
ATOM 1584 C CA . THR A 1 197 ? -27.432 5.088 23.909 1.00 62.12 197 THR A CA 1
ATOM 1585 C C . THR A 1 197 ? -26.796 3.994 24.765 1.00 62.12 197 THR A C 1
ATOM 1587 O O . THR A 1 197 ? -27.400 3.578 25.745 1.00 62.12 197 THR A O 1
ATOM 1590 N N . SER A 1 198 ? -25.570 3.547 24.453 1.00 72.62 198 SER A N 1
ATOM 1591 C CA . SER A 1 198 ? -24.864 2.523 25.235 1.00 72.62 198 SER A CA 1
ATOM 1592 C C . SER A 1 198 ? -23.409 2.892 25.543 1.00 72.62 198 SER A C 1
ATOM 1594 O O . SER A 1 198 ? -22.674 3.424 24.704 1.00 72.62 198 SER A O 1
ATOM 1596 N N . LEU A 1 199 ? -22.967 2.575 26.766 1.00 71.12 199 LEU A N 1
ATOM 1597 C CA . LEU A 1 199 ? -21.593 2.810 27.231 1.00 71.12 199 LEU A CA 1
ATOM 1598 C C . LEU A 1 199 ? -20.561 2.104 26.334 1.00 71.12 199 LEU A C 1
ATOM 1600 O O . LEU A 1 199 ? -19.528 2.681 25.991 1.00 71.12 199 LEU A O 1
ATOM 1604 N N . HIS A 1 200 ? -20.884 0.885 25.894 1.00 70.12 200 HIS A N 1
ATOM 1605 C CA . HIS A 1 200 ? -20.045 0.083 25.007 1.00 70.12 200 HIS A CA 1
ATOM 1606 C C . HIS A 1 200 ? -19.834 0.758 23.641 1.00 70.12 200 HIS A C 1
ATOM 1608 O O . HIS A 1 200 ? -18.703 0.878 23.163 1.00 70.12 200 HIS A O 1
ATOM 1614 N N . TYR A 1 201 ? -20.906 1.272 23.027 1.00 76.56 201 TYR A N 1
ATOM 1615 C CA . TYR A 1 201 ? -20.815 1.988 21.752 1.00 76.56 201 TYR A CA 1
ATOM 1616 C C . TYR A 1 201 ? -19.997 3.279 21.884 1.00 76.56 201 TYR A C 1
ATOM 1618 O O . TYR A 1 201 ? -19.165 3.573 21.026 1.00 76.56 201 TYR A O 1
ATOM 1626 N N . SER A 1 202 ? -20.151 4.005 22.999 1.00 78.31 202 SER A N 1
ATOM 1627 C CA . SER A 1 202 ? -19.334 5.189 23.314 1.00 78.31 202 SER A CA 1
ATOM 1628 C C . SER A 1 202 ? -17.843 4.872 23.321 1.00 78.31 202 SER A C 1
ATOM 1630 O O . SER A 1 202 ? -17.033 5.613 22.755 1.00 78.31 202 SER A O 1
ATOM 1632 N N . TYR A 1 203 ? -17.477 3.751 23.948 1.00 76.62 203 TYR A N 1
ATOM 1633 C CA . TYR A 1 203 ? -16.089 3.325 24.030 1.00 76.62 203 TYR A CA 1
ATOM 1634 C C . TYR A 1 203 ? -15.529 2.942 22.661 1.00 76.62 203 TYR A C 1
ATOM 1636 O O . TYR A 1 203 ? -14.477 3.452 22.277 1.00 76.62 203 TYR A O 1
ATOM 1644 N N . SER A 1 204 ? -16.261 2.125 21.899 1.00 78.75 204 SER A N 1
ATOM 1645 C CA . SER A 1 204 ? -15.875 1.711 20.545 1.00 78.75 204 SER A CA 1
ATOM 1646 C C . SER A 1 204 ? -15.655 2.906 19.608 1.00 78.75 204 SER A C 1
ATOM 1648 O O . SER A 1 204 ? -14.691 2.948 18.838 1.00 78.75 204 SER A O 1
ATOM 1650 N N . LEU A 1 205 ? -16.498 3.932 19.723 1.00 83.00 205 LEU A N 1
ATOM 1651 C CA . LEU A 1 205 ? -16.448 5.115 18.873 1.00 83.00 205 LEU A CA 1
ATOM 1652 C C . LEU A 1 205 ? -15.264 6.035 19.223 1.00 83.00 205 LEU A C 1
ATOM 1654 O O . LEU A 1 205 ? -14.547 6.477 18.326 1.00 83.00 205 LEU A O 1
ATOM 1658 N N . ARG A 1 206 ? -14.977 6.245 20.518 1.00 82.75 206 ARG A N 1
ATOM 1659 C CA . ARG A 1 206 ? -13.769 6.967 20.976 1.00 82.75 206 ARG A CA 1
ATOM 1660 C C . ARG A 1 206 ? -12.481 6.215 20.642 1.00 82.75 206 ARG A C 1
ATOM 1662 O O . ARG A 1 206 ? -11.491 6.832 20.257 1.00 82.75 206 ARG A O 1
ATOM 1669 N N . TYR A 1 207 ? -12.495 4.890 20.788 1.00 81.75 207 TYR A N 1
ATOM 1670 C CA . TYR A 1 207 ? -11.377 4.026 20.416 1.00 81.75 207 TYR A CA 1
ATOM 1671 C C . TYR A 1 207 ? -11.086 4.138 18.917 1.00 81.75 207 TYR A C 1
ATOM 1673 O O . TYR A 1 207 ? -9.957 4.419 18.523 1.00 81.75 207 TYR A O 1
ATOM 1681 N N . SER A 1 208 ? -12.118 4.001 18.082 1.00 85.06 208 SER A N 1
ATOM 1682 C CA . SER A 1 208 ? -11.982 4.100 16.629 1.00 85.06 208 SER A CA 1
ATOM 1683 C C . SER A 1 208 ? -11.515 5.491 16.199 1.00 85.06 208 SER A C 1
ATOM 1685 O O . SER A 1 208 ? -10.624 5.591 15.363 1.00 85.06 208 SER A O 1
ATOM 1687 N N . GLU A 1 209 ? -12.029 6.565 16.811 1.00 87.69 209 GLU A N 1
ATOM 1688 C CA . GLU A 1 209 ? -11.539 7.930 16.574 1.00 87.69 209 GLU A CA 1
ATOM 1689 C C . GLU A 1 209 ? -10.040 8.058 16.871 1.00 87.69 209 GLU A C 1
ATOM 1691 O O . GLU A 1 209 ? -9.286 8.594 16.059 1.00 87.69 209 GLU A O 1
ATOM 1696 N N . MET A 1 210 ? -9.599 7.555 18.026 1.00 84.75 210 MET A N 1
ATOM 1697 C CA . MET A 1 210 ? -8.199 7.604 18.440 1.00 84.75 210 MET A CA 1
ATOM 1698 C C . MET A 1 210 ? -7.291 6.852 17.464 1.00 84.75 210 MET A C 1
ATOM 1700 O O . MET A 1 210 ? -6.232 7.362 17.098 1.00 84.75 210 MET A O 1
ATOM 1704 N N . VAL A 1 211 ? -7.708 5.657 17.043 1.00 83.94 211 VAL A N 1
ATOM 1705 C CA . VAL A 1 211 ? -6.974 4.821 16.088 1.00 83.94 211 VAL A CA 1
ATOM 1706 C C . VAL A 1 211 ? -6.889 5.505 14.723 1.00 83.94 211 VAL A C 1
ATOM 1708 O O . VAL A 1 211 ? -5.799 5.635 14.171 1.00 83.94 211 VAL A O 1
ATOM 1711 N N . LEU A 1 212 ? -8.005 6.020 14.203 1.00 88.19 212 LEU A N 1
ATOM 1712 C CA . LEU A 1 212 ? -8.034 6.721 12.917 1.00 88.19 212 LEU A CA 1
ATOM 1713 C C . LEU A 1 212 ? -7.180 7.989 12.936 1.00 88.19 212 LEU A C 1
ATOM 1715 O O . LEU A 1 212 ? -6.403 8.207 12.016 1.00 88.19 212 LEU A O 1
ATOM 1719 N N . GLN A 1 213 ? -7.259 8.803 13.992 1.00 87.81 213 GLN A N 1
ATOM 1720 C CA . GLN A 1 213 ? -6.418 10.000 14.130 1.00 87.81 213 GLN A CA 1
ATOM 1721 C C . GLN A 1 213 ? -4.929 9.669 14.198 1.00 87.81 213 GLN A C 1
ATOM 1723 O O . GLN A 1 213 ? -4.099 10.464 13.764 1.00 87.81 213 GLN A O 1
ATOM 1728 N N . ALA A 1 214 ? -4.589 8.519 14.769 1.00 83.56 214 ALA A N 1
ATOM 1729 C CA . ALA A 1 214 ? -3.219 8.057 14.845 1.00 83.56 214 ALA A CA 1
ATOM 1730 C C . ALA A 1 214 ? -2.707 7.588 13.474 1.00 83.56 214 ALA A C 1
ATOM 1732 O O . ALA A 1 214 ? -1.586 7.934 13.113 1.00 83.56 214 ALA A O 1
ATOM 1733 N N . PHE A 1 215 ? -3.529 6.884 12.687 1.00 84.38 215 PHE A N 1
ATOM 1734 C CA . PHE A 1 215 ? -3.168 6.441 11.334 1.00 84.38 215 PHE A CA 1
ATOM 1735 C C . PHE A 1 215 ? -3.278 7.528 10.259 1.00 84.38 215 PHE A C 1
ATOM 1737 O O . PHE A 1 215 ? -2.606 7.431 9.236 1.00 84.38 215 PHE A O 1
ATOM 1744 N N . LEU A 1 216 ? -4.066 8.582 10.478 1.00 89.06 216 LEU A N 1
ATOM 1745 C CA . LEU A 1 216 ? -4.321 9.624 9.481 1.00 89.06 216 LEU A CA 1
ATOM 1746 C C . LEU A 1 216 ? -3.046 10.264 8.888 1.00 89.06 216 LEU A C 1
ATOM 1748 O O . LEU A 1 216 ? -2.986 10.377 7.667 1.00 89.06 216 LEU A O 1
ATOM 1752 N N . PRO A 1 217 ? -2.001 10.627 9.664 1.00 88.00 217 PRO A N 1
ATOM 1753 C CA . PRO A 1 217 ? -0.760 11.161 9.097 1.00 88.00 217 PRO A CA 1
ATOM 1754 C C . PRO A 1 217 ? -0.064 10.177 8.153 1.00 88.00 217 PRO A C 1
ATOM 1756 O O . PRO A 1 217 ? 0.525 10.594 7.162 1.00 88.00 217 PRO A O 1
ATOM 1759 N N . ILE A 1 218 ? -0.155 8.876 8.445 1.00 85.56 218 ILE A N 1
ATOM 1760 C CA . ILE A 1 218 ? 0.430 7.813 7.621 1.00 85.56 218 ILE A CA 1
ATOM 1761 C C . ILE A 1 218 ? -0.355 7.678 6.322 1.00 85.56 218 ILE A C 1
ATOM 1763 O O . ILE A 1 218 ? 0.250 7.632 5.260 1.00 85.56 218 ILE A O 1
ATOM 1767 N N . ILE A 1 219 ? -1.689 7.675 6.400 1.00 89.56 219 ILE A N 1
ATOM 1768 C CA . ILE A 1 219 ? -2.558 7.614 5.219 1.00 89.56 219 ILE A CA 1
ATOM 1769 C C . ILE A 1 219 ? -2.315 8.835 4.322 1.00 89.56 219 ILE A C 1
ATOM 1771 O O . ILE A 1 219 ? -2.145 8.667 3.119 1.00 89.56 219 ILE A O 1
ATOM 1775 N N . ILE A 1 220 ? -2.231 10.045 4.890 1.00 91.12 220 ILE A N 1
ATOM 1776 C CA . ILE A 1 220 ? -1.919 11.274 4.140 1.00 91.12 220 ILE A CA 1
ATOM 1777 C C . ILE A 1 220 ? -0.553 11.154 3.462 1.00 91.12 220 ILE A C 1
ATOM 1779 O O . ILE A 1 220 ? -0.449 11.360 2.257 1.00 91.12 220 ILE A O 1
ATOM 1783 N N . PHE A 1 221 ? 0.486 10.800 4.223 1.00 88.75 221 PHE A N 1
ATOM 1784 C CA . PHE A 1 221 ? 1.844 10.684 3.697 1.00 88.75 221 PHE A CA 1
ATOM 1785 C C . PHE A 1 221 ? 1.932 9.649 2.569 1.00 88.75 221 PHE A C 1
ATOM 1787 O O . PHE A 1 221 ? 2.431 9.961 1.490 1.00 88.75 221 PHE A O 1
ATOM 1794 N N . HIS A 1 222 ? 1.395 8.447 2.797 1.00 87.31 222 HIS A N 1
ATOM 1795 C CA . HIS A 1 222 ? 1.354 7.365 1.813 1.00 87.31 222 HIS A CA 1
ATOM 1796 C C . HIS A 1 222 ? 0.596 7.781 0.551 1.00 87.31 222 HIS A C 1
ATOM 1798 O O . HIS A 1 222 ? 1.127 7.628 -0.543 1.00 87.31 222 HIS A O 1
ATOM 1804 N N . THR A 1 223 ? -0.584 8.394 0.694 1.00 90.62 223 THR A N 1
ATOM 1805 C CA . THR A 1 223 ? -1.399 8.853 -0.445 1.00 90.62 223 THR A CA 1
ATOM 1806 C C . THR A 1 223 ? -0.670 9.912 -1.267 1.00 90.62 223 THR A C 1
ATOM 1808 O O . THR A 1 223 ? -0.630 9.808 -2.488 1.00 90.62 223 THR A O 1
ATOM 1811 N N . CYS A 1 224 ? -0.055 10.912 -0.623 1.00 90.44 224 CYS A N 1
ATOM 1812 C CA . CYS A 1 224 ? 0.711 11.946 -1.324 1.00 90.44 224 CYS A CA 1
ATOM 1813 C C . CYS A 1 224 ? 1.879 11.344 -2.109 1.00 90.44 224 CYS A C 1
ATOM 1815 O O . CYS A 1 224 ? 2.080 11.691 -3.270 1.00 90.44 224 CYS A O 1
ATOM 1817 N N . MET A 1 225 ? 2.621 10.423 -1.489 1.00 87.12 225 MET A N 1
ATOM 1818 C CA . MET A 1 225 ? 3.737 9.739 -2.135 1.00 87.12 225 MET A CA 1
ATOM 1819 C C . MET A 1 225 ? 3.249 8.906 -3.322 1.00 87.12 225 MET A C 1
ATOM 1821 O O . MET A 1 225 ? 3.644 9.171 -4.454 1.00 87.12 225 MET A O 1
ATOM 1825 N N . ILE A 1 226 ? 2.322 7.970 -3.101 1.00 85.94 226 ILE A N 1
ATOM 1826 C CA . ILE A 1 226 ? 1.705 7.149 -4.156 1.00 85.94 226 ILE A CA 1
ATOM 1827 C C . ILE A 1 226 ? 1.205 8.018 -5.309 1.00 85.94 226 ILE A C 1
ATOM 1829 O O . ILE A 1 226 ? 1.436 7.671 -6.465 1.00 85.94 226 ILE A O 1
ATOM 1833 N N . TYR A 1 227 ? 0.548 9.142 -5.020 1.00 89.00 227 TYR A N 1
ATOM 1834 C CA . TYR A 1 227 ? 0.032 10.040 -6.046 1.00 89.00 227 TYR A CA 1
ATOM 1835 C C . TYR A 1 227 ? 1.156 10.649 -6.883 1.00 89.00 227 TYR A C 1
ATOM 1837 O O . TYR A 1 227 ? 1.155 10.492 -8.101 1.00 89.00 227 TYR A O 1
ATOM 1845 N N . VAL A 1 228 ? 2.140 11.288 -6.240 1.00 87.50 228 VAL A N 1
ATOM 1846 C CA . VAL A 1 228 ? 3.295 11.889 -6.928 1.00 87.50 228 VAL A CA 1
ATOM 1847 C C . VAL A 1 228 ? 3.971 10.853 -7.819 1.00 87.50 228 VAL A C 1
ATOM 1849 O O . VAL A 1 228 ? 4.236 11.111 -8.988 1.00 87.50 228 VAL A O 1
ATOM 1852 N N . PHE A 1 229 ? 4.189 9.651 -7.301 1.00 82.38 229 PHE A N 1
ATOM 1853 C CA . PHE A 1 229 ? 4.967 8.642 -7.998 1.00 82.38 229 PHE A CA 1
ATOM 1854 C C . PHE A 1 229 ? 4.214 7.940 -9.117 1.00 82.38 229 PHE A C 1
ATOM 1856 O O . PHE A 1 229 ? 4.775 7.743 -10.191 1.00 82.38 229 PHE A O 1
ATOM 1863 N N . ASN A 1 230 ? 2.940 7.612 -8.917 1.00 85.69 230 ASN A N 1
ATOM 1864 C CA . ASN A 1 230 ? 2.144 7.025 -9.986 1.00 85.69 230 ASN A CA 1
ATOM 1865 C C . ASN A 1 230 ? 1.843 8.050 -11.083 1.00 85.69 230 ASN A C 1
ATOM 1867 O O . ASN A 1 230 ? 1.906 7.691 -12.252 1.00 85.69 230 ASN A O 1
ATOM 1871 N N . VAL A 1 231 ? 1.590 9.321 -10.748 1.00 86.19 231 VAL A N 1
ATOM 1872 C CA . VAL A 1 231 ? 1.389 10.374 -11.757 1.00 86.19 231 VAL A CA 1
ATOM 1873 C C . VAL A 1 231 ? 2.664 10.601 -12.560 1.00 86.19 231 VAL A C 1
ATOM 1875 O O . VAL A 1 231 ? 2.619 10.549 -13.787 1.00 86.19 231 VAL A O 1
ATOM 1878 N N . LEU A 1 232 ? 3.808 10.786 -11.895 1.00 83.88 232 LEU A N 1
ATOM 1879 C CA . LEU A 1 232 ? 5.085 10.931 -12.592 1.00 83.88 232 LEU A CA 1
ATOM 1880 C C . LEU A 1 232 ? 5.393 9.685 -13.440 1.00 83.88 232 LEU A C 1
ATOM 1882 O O . LEU A 1 232 ? 5.851 9.826 -14.571 1.00 83.88 232 LEU A O 1
ATOM 1886 N N . GLY A 1 233 ? 5.122 8.479 -12.930 1.00 83.38 233 GLY A N 1
ATOM 1887 C CA . GLY A 1 233 ? 5.352 7.226 -13.652 1.00 83.38 233 GLY A CA 1
ATOM 1888 C C . GLY A 1 233 ? 4.455 7.081 -14.884 1.00 83.38 233 GLY A C 1
ATOM 1889 O O . GLY A 1 233 ? 4.928 6.700 -15.952 1.00 83.38 233 GLY A O 1
ATOM 1890 N N . ILE A 1 234 ? 3.175 7.451 -14.776 1.00 84.38 234 ILE A N 1
ATOM 1891 C CA . ILE A 1 234 ? 2.239 7.487 -15.910 1.00 84.38 234 ILE A CA 1
ATOM 1892 C C . ILE A 1 234 ? 2.713 8.493 -16.961 1.00 84.38 234 ILE A C 1
ATOM 1894 O O . ILE A 1 234 ? 2.727 8.162 -18.147 1.00 84.38 234 ILE A O 1
ATOM 1898 N N . ILE A 1 235 ? 3.135 9.694 -16.547 1.00 83.69 235 ILE A N 1
ATOM 1899 C CA . ILE A 1 235 ? 3.686 10.709 -17.455 1.00 83.69 235 ILE A CA 1
ATOM 1900 C C . ILE A 1 235 ? 4.917 10.138 -18.165 1.00 83.69 235 ILE A C 1
ATOM 1902 O O . ILE A 1 235 ? 4.942 10.086 -19.392 1.00 83.69 235 ILE A O 1
ATOM 1906 N N . GLN A 1 236 ? 5.899 9.620 -17.424 1.00 82.56 236 GLN A N 1
ATOM 1907 C CA . GLN A 1 236 ? 7.111 9.042 -18.008 1.00 82.56 236 GLN A CA 1
ATOM 1908 C C . GLN A 1 236 ? 6.785 7.947 -19.033 1.00 82.56 236 GLN A C 1
ATOM 1910 O O . GLN A 1 236 ? 7.322 7.967 -20.139 1.00 82.56 236 GLN A O 1
ATOM 1915 N N . ARG A 1 237 ? 5.890 7.013 -18.690 1.00 83.44 237 ARG A N 1
ATOM 1916 C CA . ARG A 1 237 ? 5.485 5.918 -19.583 1.00 83.44 237 ARG A CA 1
ATOM 1917 C C . ARG A 1 237 ? 4.739 6.408 -20.822 1.00 83.44 237 ARG A C 1
ATOM 1919 O O . ARG A 1 23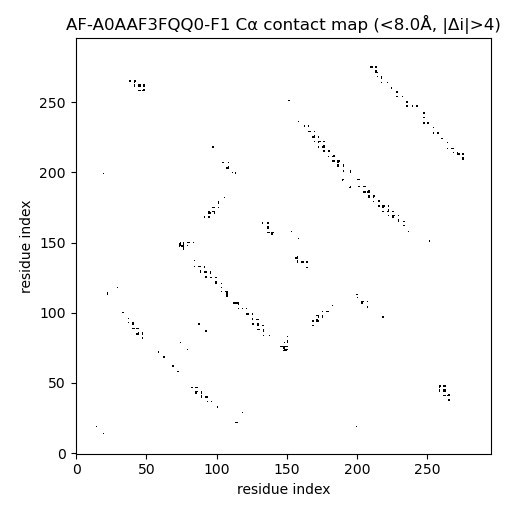7 ? 4.922 5.841 -21.893 1.00 83.44 237 ARG A O 1
ATOM 1926 N N . SER A 1 238 ? 3.947 7.471 -20.699 1.00 81.94 238 SER A N 1
ATOM 1927 C CA . SER A 1 238 ? 3.185 8.049 -21.818 1.00 81.94 238 SER A CA 1
ATOM 1928 C C . SER A 1 238 ? 4.074 8.794 -22.817 1.00 81.94 238 SER A C 1
ATOM 1930 O O . SER A 1 238 ? 3.782 8.802 -24.008 1.00 81.94 238 SER A O 1
ATOM 1932 N N . PHE A 1 239 ? 5.178 9.383 -22.351 1.00 82.88 239 PHE A N 1
ATOM 1933 C CA . PHE A 1 239 ? 6.119 10.145 -23.180 1.00 82.88 239 PHE A CA 1
ATOM 1934 C C . PHE A 1 239 ? 7.404 9.370 -23.509 1.00 82.88 239 PHE A C 1
ATOM 1936 O O . PHE A 1 239 ? 8.354 9.940 -24.041 1.00 82.88 239 PHE A O 1
ATOM 1943 N N . ILE A 1 240 ? 7.455 8.062 -23.231 1.00 78.44 240 ILE A N 1
ATOM 1944 C CA . ILE A 1 240 ? 8.690 7.267 -23.310 1.00 78.44 240 ILE A CA 1
ATOM 1945 C C . ILE A 1 240 ? 9.327 7.241 -24.710 1.00 78.44 240 ILE A C 1
ATOM 1947 O O . ILE A 1 240 ? 10.544 7.102 -24.821 1.00 78.44 240 ILE A O 1
ATOM 1951 N N . SER A 1 241 ? 8.520 7.402 -25.765 1.00 78.94 241 SER A N 1
ATOM 1952 C CA . SER A 1 241 ? 8.971 7.472 -27.162 1.00 78.94 241 SER A CA 1
ATOM 1953 C C . SER A 1 241 ? 9.455 8.860 -27.594 1.00 78.94 241 SER A C 1
ATOM 1955 O O . SER A 1 241 ? 10.102 8.975 -28.629 1.00 78.94 241 SER A O 1
ATOM 1957 N N . GLN A 1 242 ? 9.141 9.905 -26.822 1.00 83.81 242 GLN A N 1
ATOM 1958 C CA . GLN A 1 242 ? 9.452 11.307 -27.131 1.00 83.81 242 GLN A CA 1
ATOM 1959 C C . GLN A 1 242 ? 10.604 11.862 -26.282 1.00 83.81 242 GLN A C 1
ATOM 1961 O O . GLN A 1 242 ? 11.136 12.927 -26.584 1.00 83.81 242 GLN A O 1
ATOM 1966 N N . ILE A 1 243 ? 10.980 11.155 -25.215 1.00 80.44 243 ILE A N 1
ATOM 1967 C CA . ILE A 1 243 ? 12.049 11.545 -24.297 1.00 80.44 243 ILE A CA 1
ATOM 1968 C C . ILE A 1 243 ? 13.375 10.941 -24.778 1.00 80.44 243 ILE A C 1
ATOM 1970 O O . ILE A 1 243 ? 13.454 9.750 -25.093 1.00 80.44 243 ILE A O 1
ATOM 1974 N N . ASP A 1 244 ? 14.435 11.750 -24.804 1.00 82.25 244 ASP A N 1
ATOM 1975 C CA . ASP A 1 244 ? 15.782 11.292 -25.133 1.00 82.25 244 ASP A CA 1
ATOM 1976 C C . ASP A 1 244 ? 16.300 10.275 -24.103 1.00 82.25 244 ASP A C 1
ATOM 1978 O O . ASP A 1 244 ? 15.889 10.232 -22.940 1.00 82.25 244 ASP A O 1
ATOM 1982 N N . TYR A 1 245 ? 17.236 9.429 -24.528 1.00 74.50 245 TYR A N 1
ATOM 1983 C CA . TYR A 1 245 ? 17.738 8.333 -23.701 1.00 74.50 245 TYR A CA 1
ATOM 1984 C C . TYR A 1 245 ? 18.310 8.804 -22.350 1.00 74.50 245 TYR A C 1
ATOM 1986 O O . TYR A 1 245 ? 18.084 8.154 -21.325 1.00 74.50 245 TYR A O 1
ATOM 1994 N N . VAL A 1 246 ? 19.010 9.944 -22.325 1.00 72.50 246 VAL A N 1
ATOM 1995 C CA . VAL A 1 246 ? 19.645 10.476 -21.110 1.00 72.50 246 VAL A CA 1
ATOM 1996 C C . VAL A 1 246 ? 18.589 10.963 -20.123 1.00 72.50 246 VAL A C 1
ATOM 1998 O O . VAL A 1 246 ? 18.629 10.583 -18.947 1.00 72.50 246 VAL A O 1
ATOM 2001 N N . THR A 1 247 ? 17.596 11.723 -20.586 1.00 74.31 247 THR A N 1
ATOM 2002 C CA . THR A 1 247 ? 16.470 12.146 -19.742 1.00 74.31 247 THR A CA 1
ATOM 2003 C C . THR A 1 247 ? 15.663 10.949 -19.250 1.00 74.31 247 THR A C 1
ATOM 2005 O O . THR A 1 247 ? 15.316 10.890 -18.070 1.00 74.31 247 THR A O 1
ATOM 2008 N N . ARG A 1 248 ? 15.437 9.932 -20.095 1.00 72.19 248 ARG A N 1
ATOM 2009 C CA . ARG A 1 248 ? 14.731 8.704 -19.697 1.00 72.19 248 ARG A CA 1
ATOM 2010 C C . ARG A 1 248 ? 15.447 7.985 -18.554 1.00 72.19 248 ARG A C 1
ATOM 2012 O O . ARG A 1 248 ? 14.803 7.629 -17.567 1.00 72.19 248 ARG A O 1
ATOM 2019 N N . LYS A 1 249 ? 16.770 7.806 -18.652 1.00 70.94 249 LYS A N 1
ATOM 2020 C CA . LYS A 1 249 ? 17.585 7.180 -17.595 1.00 70.94 249 LYS A CA 1
ATOM 2021 C C . LYS A 1 249 ? 17.676 8.040 -16.332 1.00 70.94 249 LYS A C 1
ATOM 2023 O O . LYS A 1 249 ? 17.678 7.491 -15.233 1.00 70.94 249 LYS A O 1
ATOM 2028 N N . SER A 1 250 ? 17.683 9.364 -16.468 1.00 71.62 250 SER A N 1
ATOM 2029 C CA . SER A 1 250 ? 17.693 10.291 -15.328 1.00 71.62 250 SER A CA 1
ATOM 2030 C C . SER A 1 250 ? 16.372 10.255 -14.553 1.00 71.62 250 SER A C 1
ATOM 2032 O O . SER A 1 250 ? 16.377 10.136 -13.328 1.00 71.62 250 SER A O 1
ATOM 2034 N N . LEU A 1 251 ? 15.238 10.258 -15.263 1.00 71.81 251 LEU A N 1
ATOM 2035 C CA . LEU A 1 251 ? 13.911 10.077 -14.669 1.00 71.81 251 LEU A CA 1
ATOM 2036 C C . LEU A 1 251 ? 13.795 8.712 -13.990 1.00 71.81 251 LEU A C 1
ATOM 2038 O O . LEU A 1 251 ? 13.365 8.633 -12.846 1.00 71.81 251 LEU A O 1
ATOM 2042 N N . GLN A 1 252 ? 14.253 7.647 -14.647 1.00 70.44 252 GLN A N 1
ATOM 2043 C CA . GLN A 1 252 ? 14.304 6.307 -14.060 1.00 70.44 252 GLN A CA 1
ATOM 2044 C C . GLN A 1 252 ? 15.137 6.279 -12.765 1.00 70.44 252 GLN A C 1
ATOM 2046 O O . GLN A 1 252 ? 14.731 5.662 -11.787 1.00 70.44 252 GLN A O 1
ATOM 2051 N N . GLY A 1 253 ? 16.258 7.007 -12.718 1.00 67.56 253 GLY A N 1
ATOM 2052 C CA . GLY A 1 253 ? 17.040 7.212 -11.498 1.00 67.56 253 GLY A CA 1
ATOM 2053 C C . GLY A 1 253 ? 16.247 7.889 -10.375 1.00 67.56 253 GLY A C 1
ATOM 2054 O O . GLY A 1 253 ? 16.327 7.451 -9.230 1.00 67.56 253 GLY A O 1
ATOM 2055 N N . LEU A 1 254 ? 15.423 8.891 -10.694 1.00 68.81 254 LEU A N 1
ATOM 2056 C CA . LEU A 1 254 ? 14.528 9.542 -9.730 1.00 68.81 254 LEU A CA 1
ATOM 2057 C C . LEU A 1 254 ? 13.486 8.558 -9.167 1.00 68.81 254 LEU A C 1
ATOM 2059 O O . LEU A 1 254 ? 13.260 8.525 -7.958 1.00 68.81 254 LEU A O 1
ATOM 2063 N N . PHE A 1 255 ? 12.915 7.690 -10.008 1.00 70.69 255 PHE A N 1
ATOM 2064 C CA . PHE A 1 255 ? 12.035 6.603 -9.557 1.00 70.69 255 PHE A CA 1
ATOM 2065 C C . PHE A 1 255 ? 12.768 5.493 -8.801 1.00 70.69 255 PHE A C 1
ATOM 2067 O O . PHE A 1 255 ? 12.126 4.720 -8.108 1.00 70.69 255 PHE A O 1
ATOM 2074 N N . ASN A 1 256 ? 14.096 5.423 -8.842 1.00 65.00 256 ASN A N 1
ATOM 2075 C CA . ASN A 1 256 ? 14.854 4.511 -7.979 1.00 65.00 256 ASN A CA 1
ATOM 2076 C C . ASN A 1 256 ? 15.107 5.102 -6.590 1.00 65.00 256 ASN A C 1
ATOM 2078 O O . ASN A 1 256 ? 15.517 4.379 -5.686 1.00 65.00 256 ASN A O 1
ATOM 2082 N N . VAL A 1 257 ? 14.832 6.398 -6.389 1.00 65.12 257 VAL A N 1
ATOM 2083 C CA . VAL A 1 257 ? 14.787 7.017 -5.053 1.00 65.12 257 VAL A CA 1
ATOM 2084 C C . VAL A 1 257 ? 13.477 6.668 -4.324 1.00 65.12 257 VAL A C 1
ATOM 2086 O O . VAL A 1 257 ? 13.344 6.779 -3.106 1.00 65.12 257 VAL A O 1
ATOM 2089 N N . LEU A 1 258 ? 12.506 6.162 -5.074 1.00 65.38 258 LEU A N 1
ATOM 2090 C CA . LEU A 1 258 ? 11.184 5.774 -4.619 1.00 65.38 258 LEU A CA 1
ATOM 2091 C C . LEU A 1 258 ? 11.185 4.762 -3.460 1.00 65.38 258 LEU A C 1
ATOM 2093 O O . LEU A 1 258 ? 10.532 5.014 -2.454 1.00 65.38 258 LEU A O 1
ATOM 2097 N N . PRO A 1 259 ? 11.963 3.668 -3.469 1.00 63.19 259 PRO A N 1
ATOM 2098 C CA . PRO A 1 259 ? 11.984 2.737 -2.345 1.00 63.19 259 PRO A CA 1
ATOM 2099 C C . PRO A 1 259 ? 12.484 3.377 -1.037 1.00 63.19 259 PRO A C 1
ATOM 2101 O O . PRO A 1 259 ? 12.309 2.793 0.029 1.00 63.19 259 PRO A O 1
ATOM 2104 N N . TYR A 1 260 ? 13.058 4.588 -1.068 1.00 65.19 260 TYR A N 1
ATOM 2105 C CA . TYR A 1 260 ? 13.465 5.301 0.142 1.00 65.19 260 TYR A CA 1
ATOM 2106 C C . TYR A 1 260 ? 12.308 6.022 0.858 1.00 65.19 260 TYR A C 1
ATOM 2108 O O . TYR A 1 260 ? 12.376 6.147 2.079 1.00 65.19 260 TYR A O 1
ATOM 2116 N N . TYR A 1 261 ? 11.198 6.417 0.200 1.00 71.44 261 TYR A N 1
ATOM 2117 C CA . TYR A 1 261 ? 10.010 6.912 0.951 1.00 71.44 261 TYR A CA 1
ATOM 2118 C C . TYR A 1 261 ? 9.426 5.799 1.832 1.00 71.44 261 TYR A C 1
ATOM 2120 O O . TYR A 1 261 ? 8.919 6.015 2.935 1.00 71.44 261 TYR A O 1
ATOM 2128 N N . ALA A 1 262 ? 9.583 4.583 1.332 1.00 62.19 262 ALA A N 1
ATOM 2129 C CA . ALA A 1 262 ? 9.265 3.324 1.955 1.00 62.19 262 ALA A CA 1
ATOM 2130 C C . ALA A 1 262 ? 10.083 3.063 3.245 1.00 62.19 262 ALA A C 1
ATOM 2132 O O . ALA A 1 262 ? 9.633 2.296 4.092 1.00 62.19 262 ALA A O 1
ATOM 2133 N N . LEU A 1 263 ? 11.220 3.752 3.447 1.00 63.62 263 LEU A N 1
ATOM 2134 C CA . LEU A 1 263 ? 11.996 3.773 4.701 1.00 63.62 263 LEU A CA 1
ATOM 2135 C C . LEU A 1 263 ? 11.451 4.768 5.740 1.00 63.62 263 LEU A C 1
ATOM 2137 O O . LEU A 1 263 ? 11.706 4.623 6.933 1.00 63.62 263 LEU A O 1
ATOM 2141 N N . VAL A 1 264 ? 10.687 5.779 5.320 1.00 71.88 264 VAL A N 1
ATOM 2142 C CA . VAL A 1 264 ? 10.105 6.783 6.229 1.00 71.88 264 VAL A CA 1
ATOM 2143 C C . VAL A 1 264 ? 8.796 6.274 6.838 1.00 71.88 264 VAL A C 1
ATOM 2145 O O . VAL A 1 264 ? 8.539 6.471 8.029 1.00 71.88 264 VAL A O 1
ATOM 2148 N N . CYS A 1 265 ? 7.999 5.542 6.054 1.00 68.31 265 CYS A N 1
ATOM 2149 C CA . CYS A 1 265 ? 6.780 4.867 6.510 1.00 68.31 265 CYS A CA 1
ATOM 2150 C C . CYS A 1 265 ? 6.957 4.017 7.796 1.00 68.31 265 CYS A C 1
ATOM 2152 O O . CYS A 1 265 ? 6.157 4.209 8.713 1.00 68.31 265 CYS A O 1
ATOM 2154 N N . PRO A 1 266 ? 7.979 3.139 7.947 1.00 61.28 266 PRO A N 1
ATOM 2155 C CA . PRO A 1 266 ? 8.253 2.399 9.188 1.00 61.28 266 PRO A CA 1
ATOM 2156 C C . PRO A 1 266 ? 8.396 3.279 10.410 1.00 61.28 266 PRO A C 1
ATOM 2158 O O . PRO A 1 266 ? 7.848 2.979 11.468 1.00 61.28 266 PRO A O 1
ATOM 2161 N N . ILE A 1 267 ? 9.159 4.357 10.264 1.00 69.31 267 ILE A N 1
ATOM 2162 C CA . ILE A 1 267 ? 9.530 5.231 11.370 1.00 69.31 267 ILE A CA 1
ATOM 2163 C C . ILE A 1 267 ? 8.280 5.959 11.854 1.00 69.31 267 ILE A C 1
ATOM 2165 O O . ILE A 1 267 ? 7.994 5.975 13.053 1.00 69.31 267 ILE A O 1
ATOM 2169 N N . LEU A 1 268 ? 7.481 6.477 10.916 1.00 72.25 268 LEU A N 1
ATOM 2170 C CA . LEU A 1 268 ? 6.182 7.076 11.212 1.00 72.25 268 LEU A CA 1
ATOM 2171 C C . LEU A 1 268 ? 5.232 6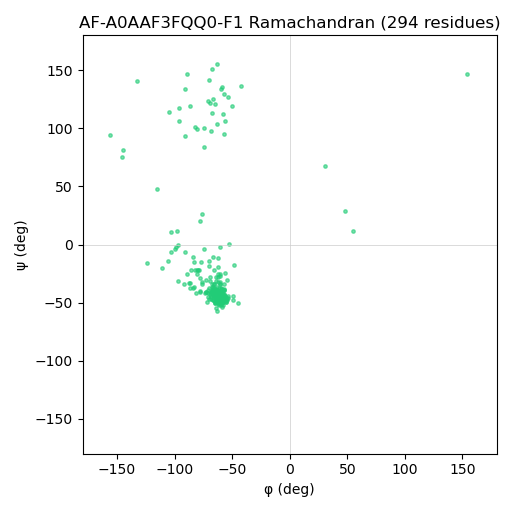.064 11.862 1.00 72.25 268 LEU A C 1
ATOM 2173 O O . LEU A 1 268 ? 4.565 6.393 12.841 1.00 72.25 268 LEU A O 1
ATOM 2177 N N . TYR A 1 269 ? 5.209 4.825 11.374 1.00 70.50 269 TYR A N 1
ATOM 2178 C CA . TYR A 1 269 ? 4.348 3.764 11.890 1.00 70.50 269 TYR A CA 1
ATOM 2179 C C . TYR A 1 269 ? 4.692 3.365 13.330 1.00 70.50 269 TYR A C 1
ATOM 2181 O O . TYR A 1 269 ? 3.827 3.378 14.210 1.00 70.50 269 TYR A O 1
ATOM 2189 N N . VAL A 1 270 ? 5.967 3.088 13.606 1.00 68.62 270 VAL A N 1
ATOM 2190 C CA . VAL A 1 270 ? 6.463 2.779 14.955 1.00 68.62 270 VAL A CA 1
ATOM 2191 C C . VAL A 1 270 ? 6.230 3.959 15.899 1.00 68.62 270 VAL A C 1
ATOM 2193 O O . VAL A 1 270 ? 5.801 3.764 17.039 1.00 68.62 270 VAL A O 1
ATOM 2196 N N . TRP A 1 271 ? 6.441 5.191 15.429 1.00 75.38 271 TRP A N 1
ATOM 2197 C CA . TRP A 1 271 ? 6.190 6.396 16.216 1.00 75.38 271 TRP A CA 1
ATOM 2198 C C . TRP A 1 271 ? 4.708 6.554 16.589 1.00 75.38 271 TRP A C 1
ATOM 2200 O O . TRP A 1 271 ? 4.378 6.782 17.759 1.00 75.38 271 TRP A O 1
ATOM 2210 N N . VAL A 1 272 ? 3.802 6.368 15.624 1.00 71.88 272 VAL A N 1
ATOM 2211 C CA . VAL A 1 272 ? 2.347 6.404 15.831 1.00 71.88 272 VAL A CA 1
ATOM 2212 C C . VAL A 1 272 ? 1.903 5.331 16.824 1.00 71.88 272 VAL A C 1
ATOM 2214 O O . VAL A 1 272 ? 1.157 5.625 17.762 1.00 71.88 272 VAL A O 1
ATOM 2217 N N . LEU A 1 273 ? 2.393 4.102 16.674 1.00 67.56 273 LEU A N 1
ATOM 2218 C CA . LEU A 1 273 ? 2.052 2.993 17.563 1.00 67.56 273 LEU A CA 1
ATOM 2219 C C . LEU A 1 273 ? 2.599 3.179 18.974 1.00 67.56 273 LEU A C 1
ATOM 2221 O O . LEU A 1 273 ? 1.883 2.944 19.947 1.00 67.56 273 LEU A O 1
ATOM 2225 N N . GLY A 1 274 ? 3.834 3.663 19.108 1.00 70.81 274 GLY A N 1
ATOM 2226 C CA . GLY A 1 274 ? 4.402 4.022 20.404 1.00 70.81 274 GLY A CA 1
ATOM 2227 C C . GLY A 1 274 ? 3.557 5.087 21.106 1.00 70.81 274 GLY A C 1
ATOM 2228 O O . GLY A 1 274 ? 3.318 5.010 22.314 1.00 70.81 274 GLY A O 1
ATOM 2229 N N . LYS A 1 275 ? 3.030 6.053 20.347 1.00 70.56 275 LYS A N 1
ATOM 2230 C CA . LYS A 1 275 ? 2.124 7.084 20.862 1.00 70.56 275 LYS A CA 1
ATOM 2231 C C . LYS A 1 275 ? 0.760 6.514 21.262 1.00 70.56 275 LYS A C 1
ATOM 2233 O O . LYS A 1 275 ? 0.258 6.885 22.323 1.00 70.56 275 LYS A O 1
ATOM 2238 N N . LEU A 1 276 ? 0.183 5.613 20.464 1.00 69.12 276 LEU A N 1
ATOM 2239 C CA . LEU A 1 276 ? -1.069 4.915 20.779 1.00 69.12 276 LEU A CA 1
ATOM 2240 C C . LEU A 1 276 ? -0.932 4.081 22.053 1.00 69.12 276 LEU A C 1
ATOM 2242 O O . LEU A 1 276 ? -1.699 4.281 22.993 1.00 69.12 276 LEU A O 1
ATOM 2246 N N . ARG A 1 277 ? 0.093 3.226 22.134 1.00 70.31 277 ARG A N 1
ATOM 2247 C CA . ARG A 1 277 ? 0.372 2.380 23.302 1.00 70.31 277 ARG A CA 1
ATOM 2248 C C . ARG A 1 277 ? 0.504 3.205 24.582 1.00 70.31 277 ARG A C 1
ATOM 2250 O O . ARG A 1 277 ? -0.205 2.948 25.550 1.00 70.31 277 ARG A O 1
ATOM 2257 N N . LYS A 1 278 ? 1.312 4.273 24.556 1.00 71.12 278 LYS A N 1
ATOM 2258 C CA . LYS A 1 278 ? 1.483 5.185 25.704 1.00 71.12 278 LYS A CA 1
ATOM 2259 C C . LYS A 1 278 ? 0.193 5.898 26.116 1.00 71.12 278 LYS A C 1
ATOM 2261 O O . LYS A 1 278 ? 0.093 6.369 27.249 1.00 71.12 278 LYS A O 1
ATOM 2266 N N . ARG A 1 279 ? -0.769 6.082 25.206 1.00 68.50 279 ARG A N 1
ATOM 2267 C CA . ARG A 1 279 ? -2.074 6.673 25.538 1.00 68.50 279 ARG A CA 1
ATOM 2268 C C . ARG A 1 279 ? -3.044 5.630 26.098 1.00 68.50 279 ARG A C 1
ATOM 2270 O O . ARG A 1 279 ? -3.774 5.962 27.027 1.00 68.50 279 ARG A O 1
ATOM 2277 N N . PHE A 1 280 ? -3.010 4.393 25.602 1.00 64.81 280 PHE A N 1
ATOM 2278 C CA . PHE A 1 280 ? -3.763 3.275 26.180 1.00 64.81 280 PHE A CA 1
ATOM 2279 C C . PHE A 1 280 ? -3.313 2.956 27.604 1.00 64.81 280 PHE A C 1
ATOM 2281 O O . PHE A 1 280 ? -4.150 2.860 28.497 1.00 64.81 280 PHE A O 1
ATOM 2288 N N . GLU A 1 281 ? -2.002 2.876 27.840 1.00 64.00 281 GLU A N 1
ATOM 2289 C CA . GLU A 1 281 ? -1.437 2.628 29.172 1.00 64.00 281 GLU A CA 1
ATOM 2290 C C . GLU A 1 281 ? -1.850 3.728 30.165 1.00 64.00 281 GLU A C 1
ATOM 2292 O O . GLU A 1 281 ? -2.334 3.426 31.254 1.00 64.00 281 GLU A O 1
ATOM 2297 N N . ARG A 1 282 ? -1.792 5.005 29.759 1.00 60.53 282 ARG A N 1
ATOM 2298 C CA . ARG A 1 282 ? -2.265 6.128 30.589 1.00 60.53 282 ARG A CA 1
ATOM 2299 C C . ARG A 1 282 ? -3.770 6.087 30.862 1.00 60.53 282 ARG A C 1
ATOM 2301 O O . ARG A 1 282 ? -4.182 6.313 31.994 1.00 60.53 282 ARG A O 1
ATOM 2308 N N . GLY A 1 283 ? -4.589 5.764 29.860 1.00 57.22 283 GLY A N 1
ATOM 2309 C CA . GLY A 1 283 ? -6.042 5.647 30.027 1.00 57.22 283 GLY A CA 1
ATOM 2310 C C . GLY A 1 283 ? -6.460 4.488 30.940 1.00 57.22 283 GLY A C 1
ATOM 2311 O O . GLY A 1 283 ? -7.424 4.622 31.693 1.00 57.22 283 GLY A O 1
ATOM 2312 N N . LYS A 1 284 ? -5.716 3.375 30.913 1.00 55.38 284 LYS A N 1
ATOM 2313 C CA . LYS A 1 284 ? -5.929 2.218 31.794 1.00 55.38 284 LYS A CA 1
ATOM 2314 C C . LYS A 1 284 ? -5.624 2.560 33.255 1.00 55.38 284 LYS A C 1
ATOM 2316 O O . LYS A 1 284 ? -6.435 2.245 34.122 1.00 55.38 284 LYS A O 1
ATOM 2321 N N . ILE A 1 285 ? -4.525 3.278 33.506 1.00 48.09 285 ILE A N 1
ATOM 2322 C CA . ILE A 1 285 ? -4.155 3.763 34.847 1.00 48.09 285 ILE A CA 1
ATOM 2323 C C . ILE A 1 285 ? -5.224 4.727 35.379 1.00 48.09 285 ILE A C 1
ATOM 2325 O O . ILE A 1 285 ? -5.716 4.541 36.487 1.00 48.09 285 ILE A O 1
ATOM 2329 N N . SER A 1 286 ? -5.673 5.698 34.575 1.00 47.31 286 SER A N 1
ATOM 2330 C CA . SER A 1 286 ? -6.735 6.623 34.998 1.00 47.31 286 SER A CA 1
ATOM 2331 C C . SER A 1 286 ? -8.056 5.915 35.325 1.00 47.31 286 SER A C 1
ATOM 2333 O O . SER A 1 286 ? -8.746 6.336 36.245 1.00 47.31 286 SER A O 1
ATOM 2335 N N . ARG A 1 287 ? -8.415 4.826 34.629 1.00 49.28 287 ARG A N 1
ATOM 2336 C CA . ARG A 1 287 ? -9.623 4.041 34.949 1.00 49.28 287 ARG A CA 1
ATOM 2337 C C . ARG A 1 287 ? -9.488 3.210 36.214 1.00 49.28 287 ARG A C 1
ATOM 2339 O O . ARG A 1 287 ? -10.446 3.157 36.971 1.00 49.28 287 ARG A O 1
ATOM 2346 N N . GLN A 1 288 ? -8.336 2.584 36.450 1.00 45.66 288 GLN A N 1
ATOM 2347 C CA . GLN A 1 288 ? -8.095 1.842 37.692 1.00 45.66 288 GLN A CA 1
ATOM 2348 C C . GLN A 1 288 ? -8.143 2.773 38.906 1.00 45.66 288 GLN A C 1
ATOM 2350 O O . GLN A 1 288 ? -8.764 2.435 39.907 1.00 45.66 288 GLN A O 1
ATOM 2355 N N . VAL A 1 289 ? -7.586 3.979 38.776 1.00 42.62 289 VAL A N 1
ATOM 2356 C CA . VAL A 1 289 ? -7.646 5.015 39.815 1.00 42.62 289 VAL A CA 1
ATOM 2357 C C . VAL A 1 289 ? -9.085 5.502 40.041 1.00 42.62 289 VAL A C 1
ATOM 2359 O O . VAL A 1 289 ? -9.502 5.632 41.184 1.00 42.62 289 VAL A O 1
ATOM 2362 N N . ILE A 1 290 ? -9.889 5.696 38.986 1.00 41.91 290 ILE A N 1
ATOM 2363 C CA . ILE A 1 290 ? -11.311 6.077 39.121 1.00 41.91 290 ILE A CA 1
ATOM 2364 C C . ILE A 1 290 ? -12.154 4.950 39.746 1.00 41.91 290 ILE A C 1
ATOM 2366 O O . ILE A 1 290 ? -13.012 5.232 40.574 1.00 41.91 290 ILE A O 1
ATOM 2370 N N . PHE A 1 291 ? -11.899 3.682 39.402 1.00 42.38 291 PHE A N 1
ATOM 2371 C CA . PHE A 1 291 ? -12.587 2.536 40.014 1.00 42.38 291 PHE A CA 1
ATOM 2372 C C . PHE A 1 291 ? -12.197 2.317 41.483 1.00 42.38 291 PHE A C 1
ATOM 2374 O O . PHE A 1 291 ? -13.018 1.825 42.245 1.00 42.38 291 PHE A O 1
ATOM 2381 N N . GLN A 1 292 ? -10.986 2.703 41.897 1.00 43.03 292 GLN A N 1
ATOM 2382 C CA . GLN A 1 292 ? -10.579 2.688 43.309 1.00 43.03 292 GLN A CA 1
ATOM 2383 C C . GLN A 1 292 ? -11.103 3.891 44.111 1.00 43.03 292 GLN A C 1
ATOM 2385 O O . GLN A 1 292 ? -11.196 3.809 45.331 1.00 43.03 292 GLN A O 1
ATOM 2390 N N . LEU A 1 293 ? -11.448 4.995 43.442 1.00 40.72 293 LEU A N 1
ATOM 2391 C CA . LEU A 1 293 ? -11.952 6.227 44.062 1.00 40.72 293 LEU A CA 1
ATOM 2392 C C . LEU A 1 293 ? -13.482 6.345 44.062 1.00 40.72 293 LEU A C 1
ATOM 2394 O O . LEU A 1 293 ? -13.997 7.346 44.551 1.00 40.72 293 LEU 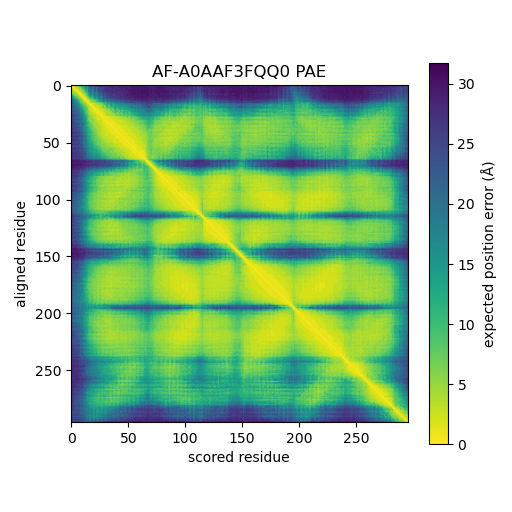A O 1
ATOM 2398 N N . SER A 1 294 ? -14.210 5.368 43.517 1.00 32.19 294 SER A N 1
ATOM 2399 C CA . SER A 1 294 ? -15.663 5.279 43.673 1.00 32.19 294 SER A CA 1
ATOM 2400 C C . SER A 1 294 ? -15.952 4.421 44.909 1.00 32.19 294 SER A C 1
ATOM 2402 O O . SER A 1 294 ? -15.954 3.196 44.777 1.00 32.19 294 SER A O 1
ATOM 2404 N N . PRO A 1 295 ? -16.138 5.005 46.111 1.00 37.25 295 PRO A N 1
ATOM 2405 C CA . PRO A 1 295 ? -16.633 4.233 47.242 1.00 37.25 295 PRO A CA 1
ATOM 2406 C C . PRO A 1 295 ? -18.003 3.659 46.862 1.00 37.25 295 PRO A C 1
ATOM 2408 O O . PRO A 1 295 ? -18.816 4.355 46.246 1.00 37.25 295 PRO A O 1
ATOM 2411 N N . GLY A 1 296 ? -18.189 2.369 47.146 1.00 42.94 296 GLY A N 1
ATOM 2412 C CA . GLY A 1 296 ? -19.490 1.706 47.066 1.00 42.94 296 GLY A CA 1
ATOM 2413 C C . GLY A 1 296 ? -20.482 2.288 48.060 1.00 42.94 296 GLY A C 1
ATOM 2414 O O . GLY A 1 296 ? -20.028 2.823 49.098 1.00 42.94 296 GLY A O 1
#